Protein AF-A0A6N3R185-F1 (afdb_monomer)

Solvent-accessible surface area (backbone atoms only — not comparable to full-atom values): 15217 Å² total; per-residue (Å²): 120,72,70,62,55,53,52,51,52,52,51,49,52,50,52,48,51,52,50,52,53,50,50,51,51,52,54,50,54,50,51,50,51,52,52,50,50,52,52,51,53,51,48,52,52,51,52,55,53,51,53,50,52,53,51,52,53,52,49,52,52,51,52,52,52,52,52,50,53,52,52,51,50,54,49,53,52,52,52,52,53,49,52,50,52,54,48,52,52,51,50,56,55,54,52,51,59,62,42,49,60,56,48,32,60,71,64,33,70,69,45,44,47,55,53,34,53,76,71,69,54,56,76,72,80,80,38,52,67,42,92,50,57,76,58,77,66,85,77,46,40,86,51,79,36,22,91,78,42,76,64,90,79,54,83,89,58,48,46,75,33,90,44,56,65,54,45,50,61,47,60,37,58,48,67,65,42,76,39,43,37,34,39,54,67,45,53,78,43,74,94,32,70,39,36,34,42,38,37,34,38,66,75,64,95,54,87,88,60,83,60,38,57,77,45,38,32,43,36,40,37,43,28,77,89,67,55,30,34,36,34,36,40,36,43,71,97,59,73,43,70,75,55,80,42,74,68,71,76,46,74,64,59,52,51,50,52,53,51,56,52,60,59,70,69,70,82,75,79,135

pLDDT: mean 88.34, std 11.69, range [37.41, 98.25]

Secondary structure (DSSP, 8-state):
-HHHHHHHHHHHHHHHHHHHHHHHHHHHHHHHHHHHHHHHHHHHHHHHHHHHHHHHHHHHHHHHHHHHHHHHHHHHHHHHHHHHHHHHHHHHHHHHHHHHHHHHHHT-HHHHHHHHHHTT--GGGG-PBPSSTT---TTPBPPTTGGG---PPPGGG-EE-SSHHHHHHHHHHPPSEEEEEE--TTTSSTTS--EEEEEEEE----TT---GGG--EEEEEEETTS-EEEEEEE-SSS-EE---EESS--HHHHHHHHHHHHHHT-----

Foldseek 3Di:
DVVVVVVVVVVVVVVVVVVVVVVVVVVVVVVVVVVVVVVVVVVVVVVVVVVVVVVVVVVVVVVVVVVVVVVVVVVVVVVVVVVVVVVVVCCVVPVVVVVVVVCLVVVDDVSVVVVCVVVVHDLQVPAAAAPDLPRPDPRHDYDAFHPAHHDDDDPVQEAEDAACVRVLVCQLQDDFTKGFYFYDACGNAHNDGQGAIKGKDFPDPDPPDPGSNQTKIWIWGQHPVGWIWIWIFDNPPHTDIPHIDTDPQDPVNVVCVVVVVVVVPPPDDD

Sequence (270 aa):
MQAQQSAGAAAGNAQQTAQDVAAAATARDDAQRFAENARQDATVTAEDRKATAEDVTSTGANAAAAGQSAQDAAGYARAAEQAKNDIDAALTGTLKMANHLSEIAAAGEKAQQKSRDNLGLKSAATMEAQSDIYDRTKGRLAIPGAFGFGCAFLPEDVIRFDTKSDFLAWVRNALPGEYSVAGPYDIIIPDTRFEGVLSIRWTDARPETTEPRYRAKSLTFYGINGPIYHTRYCYWPISRLTGWVKINITTEDIIYRIVASSVRNRWGRP

Structure (mmCIF, N/CA/C/O backbone):
data_AF-A0A6N3R185-F1
#
_entry.id   AF-A0A6N3R185-F1
#
loop_
_atom_site.group_PDB
_atom_site.id
_atom_site.type_symbol
_atom_site.label_atom_id
_atom_site.label_alt_id
_atom_site.label_comp_id
_atom_site.label_asym_id
_atom_site.label_entity_id
_atom_site.label_seq_id
_atom_site.pdbx_PDB_ins_code
_atom_site.Cartn_x
_atom_site.Cartn_y
_atom_site.Cartn_z
_atom_site.occupancy
_atom_site.B_iso_or_equiv
_atom_site.auth_seq_id
_atom_site.auth_comp_id
_atom_site.auth_asym_id
_atom_site.auth_atom_id
_atom_site.pdbx_PDB_model_num
ATOM 1 N N . MET A 1 1 ? -109.857 -22.605 118.561 1.00 55.00 1 MET A N 1
ATOM 2 C CA . MET A 1 1 ? -108.682 -21.740 118.300 1.00 55.00 1 MET A CA 1
ATOM 3 C C . MET A 1 1 ? -107.406 -22.505 117.915 1.00 55.00 1 MET A C 1
ATOM 5 O O . MET A 1 1 ? -106.658 -21.975 117.112 1.00 55.00 1 MET A O 1
ATOM 9 N N . GLN A 1 2 ? -107.161 -23.743 118.375 1.00 57.31 2 GLN A N 1
ATOM 10 C CA . GLN A 1 2 ? -105.916 -24.491 118.075 1.00 57.31 2 GLN A CA 1
ATOM 11 C C . GLN A 1 2 ? -105.803 -25.046 116.630 1.00 57.31 2 GLN A C 1
ATOM 13 O O . GLN A 1 2 ? -104.732 -24.994 116.034 1.00 57.31 2 GLN A O 1
ATOM 18 N N . ALA A 1 3 ? -106.904 -25.505 116.016 1.00 56.47 3 ALA A N 1
ATOM 19 C CA . ALA A 1 3 ? -106.894 -26.037 114.640 1.00 56.47 3 ALA A CA 1
ATOM 20 C C . ALA A 1 3 ? -106.676 -24.959 113.552 1.00 56.47 3 ALA A C 1
ATOM 22 O O . ALA A 1 3 ? -106.111 -25.236 112.498 1.00 56.47 3 ALA A O 1
ATOM 23 N N . GLN A 1 4 ? -107.076 -23.712 113.824 1.00 58.00 4 GLN A N 1
ATOM 24 C CA . GLN A 1 4 ? -106.960 -22.581 112.892 1.00 58.00 4 GLN A CA 1
ATOM 25 C C . GLN A 1 4 ? -105.514 -22.063 112.777 1.00 58.00 4 GLN A C 1
ATOM 27 O O . GLN A 1 4 ? -105.084 -21.686 111.691 1.00 58.00 4 GLN A O 1
ATOM 32 N N . GLN A 1 5 ? -104.737 -22.111 113.870 1.00 61.03 5 GLN A N 1
ATOM 33 C CA . GLN A 1 5 ? -103.303 -21.781 113.864 1.00 61.03 5 GLN A CA 1
ATOM 34 C C . GLN A 1 5 ? -102.462 -22.842 113.134 1.00 61.03 5 GLN A C 1
ATOM 36 O O . GLN A 1 5 ? -101.544 -22.492 112.398 1.00 61.03 5 GLN A O 1
ATOM 41 N N . SER A 1 6 ? -102.796 -24.130 113.283 1.00 66.88 6 SER A N 1
ATOM 42 C CA . SER A 1 6 ? -102.084 -25.226 112.607 1.00 66.88 6 SER A CA 1
ATOM 43 C C . SER A 1 6 ? -102.325 -25.237 111.087 1.00 66.88 6 SER A C 1
ATOM 45 O O . SER A 1 6 ? -101.382 -25.419 110.319 1.00 66.88 6 SER A O 1
ATOM 47 N N . ALA A 1 7 ? -103.549 -24.933 110.639 1.00 67.25 7 ALA A N 1
ATOM 48 C CA . ALA A 1 7 ? -103.867 -24.773 109.217 1.00 67.25 7 ALA A CA 1
ATOM 49 C C . ALA A 1 7 ? -103.169 -23.553 108.578 1.00 67.25 7 ALA A C 1
ATOM 51 O O . ALA A 1 7 ? -102.696 -23.644 107.447 1.00 67.25 7 ALA A O 1
ATOM 52 N N . GLY A 1 8 ? -103.045 -22.436 109.310 1.00 69.50 8 GLY A N 1
ATOM 53 C CA . GLY A 1 8 ? -102.293 -21.257 108.860 1.00 69.50 8 GLY A CA 1
ATOM 54 C C . GLY A 1 8 ? -100.788 -21.517 108.709 1.00 69.50 8 GLY A C 1
ATOM 55 O O . GLY A 1 8 ? -100.189 -21.091 107.725 1.00 69.50 8 GLY A O 1
ATOM 56 N N . ALA A 1 9 ? -100.187 -22.281 109.630 1.00 71.75 9 ALA A N 1
ATOM 57 C CA . ALA A 1 9 ? -98.783 -22.691 109.540 1.00 71.75 9 ALA A CA 1
ATOM 58 C C . ALA A 1 9 ? -98.524 -23.674 108.380 1.00 71.75 9 ALA A C 1
ATOM 60 O O . ALA A 1 9 ? -97.523 -23.550 107.677 1.00 71.75 9 ALA A O 1
ATOM 61 N N . ALA A 1 10 ? -99.443 -24.615 108.132 1.00 76.88 10 ALA A N 1
ATOM 62 C CA . ALA A 1 10 ? -99.353 -25.545 107.005 1.00 76.88 10 ALA A CA 1
ATOM 63 C C . ALA A 1 10 ? -99.499 -24.837 105.645 1.00 76.88 10 ALA A C 1
ATOM 65 O O . ALA A 1 10 ? -98.741 -25.130 104.722 1.00 76.88 10 ALA A O 1
ATOM 66 N N . ALA A 1 11 ? -100.419 -23.871 105.530 1.00 76.88 11 ALA A N 1
ATOM 67 C CA . ALA A 1 11 ? -100.571 -23.050 104.328 1.00 76.88 11 ALA A CA 1
ATOM 68 C C . ALA A 1 11 ? -99.335 -22.165 104.071 1.00 76.88 11 ALA A C 1
ATOM 70 O O . ALA A 1 11 ? -98.879 -22.078 102.933 1.00 76.88 11 ALA A O 1
ATOM 71 N N . GLY A 1 12 ? -98.745 -21.580 105.123 1.00 81.19 12 GLY A N 1
ATOM 72 C CA . GLY A 1 12 ? -97.494 -20.816 105.031 1.00 81.19 12 GLY A CA 1
ATOM 73 C C . GLY A 1 12 ? -96.303 -21.662 104.567 1.00 81.19 12 GLY A C 1
ATOM 74 O O . GLY A 1 12 ? -95.593 -21.263 103.647 1.00 81.19 12 GLY A O 1
ATOM 75 N N . ASN A 1 13 ? -96.129 -22.869 105.121 1.00 82.62 13 ASN A N 1
ATOM 76 C CA . ASN A 1 13 ? -95.087 -23.806 104.680 1.00 82.62 13 ASN A CA 1
ATOM 77 C C . ASN A 1 13 ? -95.292 -24.283 103.235 1.00 82.62 13 ASN A C 1
ATOM 79 O O . ASN A 1 13 ? -94.321 -24.426 102.493 1.00 82.62 13 ASN A O 1
ATOM 83 N N . ALA A 1 14 ? -96.538 -24.521 102.817 1.00 82.38 14 ALA A N 1
ATOM 84 C CA . ALA A 1 14 ? -96.848 -24.895 101.439 1.00 82.38 14 ALA A CA 1
ATOM 85 C C . ALA A 1 14 ? -96.551 -23.748 100.457 1.00 82.38 14 ALA A C 1
ATOM 87 O O . ALA A 1 14 ? -96.000 -23.988 99.384 1.00 82.38 14 ALA A O 1
ATOM 88 N N . GLN A 1 15 ? -96.853 -22.502 100.835 1.00 85.25 15 GLN A N 1
ATOM 89 C CA . GLN A 1 15 ? -96.547 -21.318 100.032 1.00 85.25 15 GLN A CA 1
ATOM 90 C C . GLN A 1 15 ? -95.036 -21.058 99.939 1.00 85.25 15 GLN A C 1
ATOM 92 O O . GLN A 1 15 ? -94.548 -20.771 98.849 1.00 85.25 15 GLN A O 1
ATOM 97 N N . GLN A 1 16 ? -94.290 -21.235 101.035 1.00 87.81 16 GLN A N 1
ATOM 98 C CA . GLN A 1 16 ? -92.825 -21.165 101.025 1.00 87.81 16 GLN A CA 1
ATOM 99 C C . GLN A 1 16 ? -92.217 -22.272 100.155 1.00 87.81 16 GLN A C 1
ATOM 101 O O . GLN A 1 16 ? -91.380 -21.996 99.309 1.00 87.81 16 GLN A O 1
ATOM 106 N N . THR A 1 17 ? -92.706 -23.510 100.276 1.00 87.12 17 THR A N 1
ATOM 107 C CA . THR A 1 17 ? -92.241 -24.634 99.445 1.00 87.12 17 THR A CA 1
ATOM 108 C C . THR A 1 17 ? -92.506 -24.373 97.960 1.00 87.12 17 THR A C 1
ATOM 110 O O . THR A 1 17 ? -91.656 -24.651 97.119 1.00 87.12 17 THR A O 1
ATOM 113 N N . ALA A 1 18 ? -93.667 -23.807 97.614 1.00 86.31 18 ALA A N 1
ATOM 114 C CA . ALA A 1 18 ? -93.972 -23.414 96.240 1.00 86.31 18 ALA A CA 1
ATOM 115 C C . ALA A 1 18 ? -93.033 -22.302 95.731 1.00 86.31 18 ALA A C 1
ATOM 117 O O . ALA A 1 18 ? -92.617 -22.346 94.573 1.00 86.31 18 ALA A O 1
ATOM 118 N N . GLN A 1 19 ? -92.664 -21.340 96.586 1.00 89.19 19 GLN A N 1
ATOM 119 C CA . GLN A 1 19 ? -91.665 -20.312 96.269 1.00 89.19 19 GLN A CA 1
ATOM 120 C C . GLN A 1 19 ? -90.266 -20.909 96.082 1.00 89.19 19 GLN A C 1
ATOM 122 O O . GLN A 1 19 ? -89.597 -20.568 95.112 1.00 89.19 19 GLN A O 1
ATOM 127 N N . ASP A 1 20 ? -89.848 -21.831 96.948 1.00 90.25 20 ASP A N 1
ATOM 128 C CA . ASP A 1 20 ? -88.542 -22.490 96.872 1.00 90.25 20 ASP A CA 1
ATOM 129 C C . ASP A 1 20 ? -88.433 -23.367 95.615 1.00 90.25 20 ASP A C 1
ATOM 131 O O . ASP A 1 20 ? -87.411 -23.350 94.932 1.00 90.25 20 ASP A O 1
ATOM 135 N N . VAL A 1 21 ? -89.501 -24.089 95.253 1.00 91.00 21 VAL A N 1
ATOM 136 C CA . VAL A 1 21 ? -89.572 -24.865 94.002 1.00 91.00 21 VAL A CA 1
ATOM 137 C C . VAL A 1 21 ? -89.513 -23.947 92.781 1.00 91.00 21 VAL A C 1
ATOM 139 O O . VAL A 1 21 ? -88.804 -24.261 91.825 1.00 91.00 21 VAL A O 1
ATOM 142 N N . ALA A 1 22 ? -90.207 -22.805 92.805 1.00 92.25 22 ALA A N 1
ATOM 143 C CA . ALA A 1 22 ? -90.125 -21.816 91.731 1.00 92.25 22 ALA A CA 1
ATOM 144 C C . ALA A 1 22 ? -88.715 -21.209 91.625 1.00 92.25 22 ALA A C 1
ATOM 146 O O . ALA A 1 22 ? -88.178 -21.098 90.527 1.00 92.25 22 ALA A O 1
ATOM 147 N N . ALA A 1 23 ? -88.081 -20.884 92.754 1.00 92.62 23 ALA A N 1
ATOM 148 C CA . ALA A 1 23 ? -86.706 -20.394 92.793 1.00 92.62 23 ALA A CA 1
ATOM 149 C C . ALA A 1 23 ? -85.709 -21.446 92.279 1.00 92.62 23 ALA A C 1
ATOM 151 O O . ALA A 1 23 ? -84.811 -21.113 91.509 1.00 92.62 23 ALA A O 1
ATOM 152 N N . ALA A 1 24 ? -85.891 -22.719 92.642 1.00 91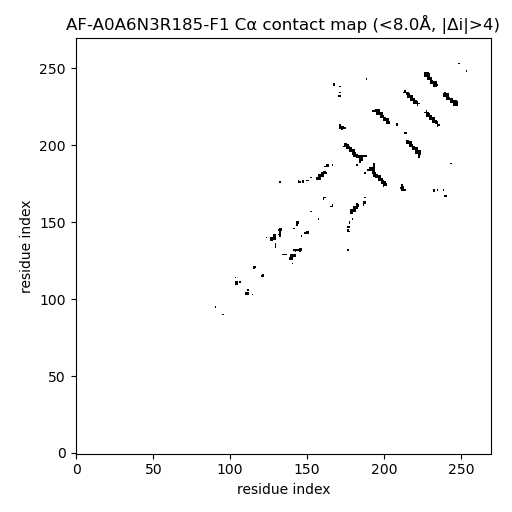.88 24 ALA A N 1
ATOM 153 C CA . ALA A 1 24 ? -85.074 -23.826 92.153 1.00 91.88 24 ALA A CA 1
ATOM 154 C C . ALA A 1 24 ? -85.257 -24.069 90.645 1.00 91.88 24 ALA A C 1
ATOM 156 O O . ALA A 1 24 ? -84.282 -24.361 89.953 1.00 91.88 24 ALA A O 1
ATOM 157 N N . ALA A 1 25 ? -86.480 -23.921 90.122 1.00 92.56 25 ALA A N 1
ATOM 158 C CA . ALA A 1 25 ? -86.746 -23.991 88.687 1.00 92.56 25 ALA A CA 1
ATOM 159 C C . ALA A 1 25 ? -86.040 -22.852 87.934 1.00 92.56 25 ALA A C 1
ATOM 161 O O . ALA A 1 25 ? -85.301 -23.128 86.992 1.00 92.56 25 ALA A O 1
ATOM 162 N N . THR A 1 26 ? -86.167 -21.607 88.408 1.00 94.62 26 THR A N 1
ATOM 163 C CA . THR A 1 26 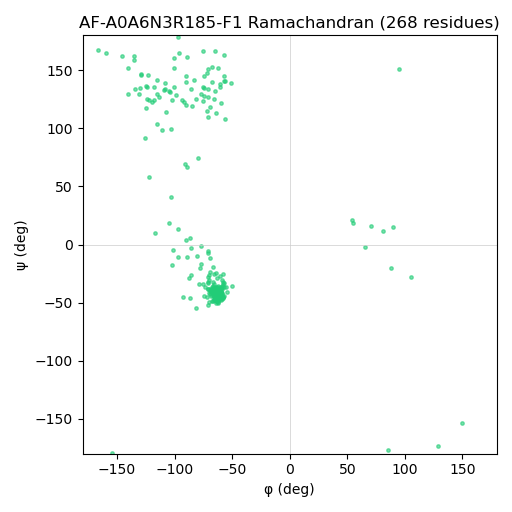? -85.453 -20.446 87.845 1.00 94.62 26 THR A CA 1
ATOM 164 C C . THR A 1 26 ? -83.939 -20.649 87.876 1.00 94.62 26 THR A C 1
ATOM 166 O O . THR A 1 26 ? -83.274 -20.466 86.863 1.00 94.62 26 THR A O 1
ATOM 169 N N . ALA A 1 27 ? -83.387 -21.107 89.003 1.00 93.81 27 ALA A N 1
ATOM 170 C CA . ALA A 1 27 ? -81.956 -21.371 89.128 1.00 93.81 27 ALA A CA 1
ATOM 171 C C . ALA A 1 27 ? -81.472 -22.466 88.163 1.00 93.81 27 ALA A C 1
ATOM 173 O O . ALA A 1 27 ? -80.362 -22.384 87.639 1.00 93.81 27 ALA A O 1
ATOM 174 N N . ARG A 1 28 ? -82.295 -23.492 87.909 1.00 94.75 28 ARG A N 1
ATOM 175 C CA . ARG A 1 28 ? -81.984 -24.541 86.931 1.00 94.75 28 ARG A CA 1
ATOM 176 C C . ARG A 1 28 ? -81.992 -23.994 85.506 1.00 94.75 28 ARG A C 1
ATOM 178 O O . ARG A 1 28 ? -81.085 -24.316 84.742 1.00 94.75 28 ARG A O 1
ATOM 185 N N . ASP A 1 29 ? -82.986 -23.185 85.161 1.00 95.94 29 ASP A N 1
ATOM 186 C CA . ASP A 1 29 ? -83.103 -22.590 83.831 1.00 95.94 29 ASP A CA 1
ATOM 187 C C . ASP A 1 29 ? -81.948 -21.602 83.573 1.00 95.94 29 ASP A C 1
ATOM 189 O O . ASP A 1 29 ? -81.329 -21.637 82.507 1.00 95.94 29 ASP A O 1
ATOM 193 N N . ASP A 1 30 ? -81.562 -20.810 84.579 1.00 95.94 30 ASP A N 1
ATOM 194 C CA . ASP A 1 30 ? -80.374 -19.952 84.535 1.00 95.94 30 ASP A CA 1
ATOM 195 C C . ASP A 1 30 ? -79.085 -20.770 84.393 1.00 95.94 30 ASP A C 1
ATOM 197 O O . ASP A 1 30 ? -78.241 -20.456 83.554 1.00 95.94 30 ASP A O 1
ATOM 201 N N . ALA A 1 31 ? -78.933 -21.859 85.155 1.00 94.81 31 ALA A N 1
ATOM 202 C CA . ALA A 1 31 ? -77.778 -22.748 85.037 1.00 94.81 31 ALA A CA 1
ATOM 203 C C . ALA A 1 31 ? -77.681 -23.373 83.637 1.00 94.81 31 ALA A C 1
ATOM 205 O O . ALA A 1 31 ? -76.589 -23.469 83.075 1.00 94.81 31 ALA A O 1
ATOM 206 N N . GLN A 1 32 ? -78.815 -23.762 83.050 1.00 95.88 32 GLN A N 1
ATOM 207 C CA . GLN A 1 32 ? -78.868 -24.291 81.693 1.00 95.88 32 GLN A CA 1
ATOM 208 C C . GLN A 1 32 ? -78.497 -23.217 80.664 1.00 95.88 32 GLN A C 1
ATOM 210 O O . GLN A 1 32 ? -77.703 -23.490 79.765 1.00 95.88 32 GLN A O 1
ATOM 215 N N . ARG A 1 33 ? -78.982 -21.982 80.834 1.00 96.50 33 ARG A N 1
ATOM 216 C CA . ARG A 1 33 ? -78.602 -20.839 79.995 1.00 96.50 33 ARG A CA 1
ATOM 217 C C . ARG A 1 33 ? -77.109 -20.519 80.097 1.00 96.50 33 ARG A C 1
ATOM 219 O O . ARG A 1 33 ? -76.470 -20.295 79.074 1.00 96.50 33 ARG A O 1
ATOM 226 N N . PHE A 1 34 ? -76.531 -20.526 81.299 1.00 96.81 34 PHE A N 1
ATOM 227 C CA . PHE A 1 34 ? -75.093 -20.314 81.485 1.00 96.81 34 PHE A CA 1
ATOM 228 C C . PHE A 1 34 ? -74.258 -21.438 80.872 1.00 96.81 34 PHE A C 1
ATOM 230 O O . PHE A 1 34 ? -73.231 -21.157 80.259 1.00 96.81 34 PHE A O 1
ATOM 237 N N . ALA A 1 35 ? -74.699 -22.693 80.989 1.00 96.31 35 ALA A N 1
ATOM 238 C CA . ALA A 1 35 ? -74.034 -23.820 80.344 1.00 96.31 35 ALA A CA 1
ATOM 239 C C . ALA A 1 35 ? -74.079 -23.709 78.812 1.00 96.31 35 ALA A C 1
ATOM 241 O O . ALA A 1 35 ? -73.080 -23.995 78.153 1.00 96.31 35 ALA A O 1
ATOM 242 N N . GLU A 1 36 ? -75.206 -23.269 78.248 1.00 96.56 36 GLU A N 1
ATOM 243 C CA . GLU A 1 36 ? -75.352 -23.046 76.808 1.00 96.56 36 GLU A CA 1
ATOM 244 C C . GLU A 1 36 ? -74.436 -21.910 76.326 1.00 96.56 36 GLU A C 1
ATOM 246 O O . GLU A 1 36 ? -73.663 -22.105 75.389 1.00 96.56 36 GLU A O 1
ATOM 251 N N . ASN A 1 37 ? -74.424 -20.772 77.031 1.00 96.62 37 ASN A N 1
ATOM 252 C CA . ASN A 1 37 ? -73.514 -19.659 76.743 1.00 96.62 37 ASN A CA 1
ATOM 253 C C . ASN A 1 37 ? -72.045 -20.104 76.812 1.00 96.62 37 ASN A C 1
ATOM 255 O O . ASN A 1 37 ? -71.274 -19.824 75.901 1.00 96.62 37 ASN A O 1
ATOM 259 N N . ALA A 1 38 ? -71.665 -20.867 77.842 1.00 96.62 38 ALA A N 1
ATOM 260 C CA . ALA A 1 38 ? -70.304 -21.374 77.987 1.00 96.62 38 ALA A CA 1
ATOM 261 C C . ALA A 1 38 ? -69.902 -22.324 76.843 1.00 96.62 38 ALA A C 1
ATOM 263 O O . ALA A 1 38 ? -68.752 -22.302 76.402 1.00 96.62 38 ALA A O 1
ATOM 264 N N . ARG A 1 39 ? -70.829 -23.151 76.330 1.00 96.44 39 ARG A N 1
ATOM 265 C CA . ARG A 1 39 ? -70.580 -23.983 75.137 1.00 96.44 39 ARG A CA 1
ATOM 266 C C . ARG A 1 39 ? -70.407 -23.136 73.882 1.00 96.44 39 ARG A C 1
ATOM 268 O O . ARG A 1 39 ? -69.546 -23.450 73.059 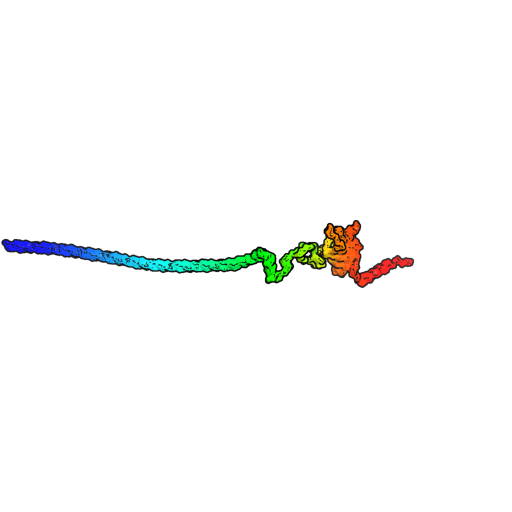1.00 96.44 39 ARG A O 1
ATOM 275 N N . GLN A 1 40 ? -71.212 -22.088 73.731 1.00 96.94 40 GLN A N 1
ATOM 276 C CA . GLN A 1 40 ? -71.127 -21.186 72.588 1.00 96.94 40 GLN A CA 1
ATOM 277 C C . GLN A 1 40 ? -69.798 -20.417 72.598 1.00 96.94 40 GLN A C 1
ATOM 279 O O . GLN A 1 40 ? -69.079 -20.451 71.602 1.00 96.94 40 GLN A O 1
ATOM 284 N N . ASP A 1 41 ? -69.406 -19.853 73.742 1.00 97.00 41 ASP A N 1
ATOM 285 C CA . ASP A 1 41 ? -68.117 -19.174 73.928 1.00 97.00 41 ASP A CA 1
ATOM 286 C C . ASP A 1 41 ? -66.931 -20.116 73.676 1.00 97.00 41 ASP A C 1
ATOM 288 O O . ASP A 1 41 ? -65.949 -19.741 73.029 1.00 97.00 41 ASP A O 1
ATOM 292 N N . ALA A 1 42 ? -67.020 -21.368 74.141 1.00 96.56 42 ALA A N 1
ATOM 293 C CA . ALA A 1 42 ? -66.001 -22.382 73.880 1.00 96.56 42 ALA A CA 1
ATOM 294 C C . ALA A 1 42 ? -65.890 -22.724 72.385 1.00 96.56 42 ALA A C 1
ATOM 296 O O . ALA A 1 42 ? -64.782 -22.940 71.891 1.00 96.56 42 ALA A O 1
ATOM 297 N N . THR A 1 43 ? -67.017 -22.748 71.667 1.00 97.31 43 THR A N 1
ATOM 298 C CA . THR A 1 43 ? -67.053 -22.995 70.217 1.00 97.31 43 THR A CA 1
ATOM 299 C C . THR A 1 43 ? -66.405 -21.839 69.458 1.00 97.31 43 THR A C 1
ATOM 301 O O . THR A 1 43 ? -65.489 -22.080 68.676 1.00 97.31 43 THR A O 1
ATOM 304 N N . VAL A 1 44 ? -66.783 -20.592 69.765 1.00 97.44 44 VAL A N 1
ATOM 305 C CA . VAL A 1 44 ? -66.173 -19.385 69.173 1.00 97.44 44 VAL A CA 1
ATOM 306 C C . VAL A 1 44 ? -64.667 -19.345 69.449 1.00 97.44 44 VAL A C 1
ATOM 308 O O . VAL A 1 44 ? -63.869 -19.170 68.535 1.00 97.44 44 VAL A O 1
ATOM 311 N N . THR A 1 45 ? -64.251 -19.628 70.688 1.00 97.44 45 THR A N 1
ATOM 312 C CA . THR A 1 45 ? -62.825 -19.678 71.059 1.00 97.44 45 THR A CA 1
ATOM 313 C C . THR A 1 45 ? -62.057 -20.747 70.272 1.00 97.44 45 THR A C 1
ATOM 315 O O . THR A 1 45 ? -60.881 -20.564 69.947 1.00 97.44 45 THR A O 1
ATOM 318 N N . ALA A 1 46 ? -62.680 -21.895 69.991 1.00 96.19 46 ALA A N 1
ATOM 319 C CA . ALA A 1 46 ? -62.058 -22.951 69.199 1.00 96.19 46 ALA A CA 1
ATOM 320 C C . ALA A 1 46 ? -61.898 -22.539 67.725 1.00 96.19 46 ALA A C 1
ATOM 322 O O . ALA A 1 46 ? -60.846 -22.805 67.139 1.00 96.19 46 ALA A O 1
ATOM 323 N N . GLU A 1 47 ? -62.895 -21.862 67.150 1.00 96.81 47 GLU A N 1
ATOM 324 C CA . GLU A 1 47 ? -62.831 -21.313 65.791 1.00 96.81 47 GLU A CA 1
ATOM 325 C C . GLU A 1 47 ? -61.762 -20.215 65.670 1.00 96.81 47 GLU A C 1
ATOM 327 O O . GLU A 1 47 ? -60.914 -20.296 64.779 1.00 96.81 47 GLU A O 1
ATOM 332 N N . ASP A 1 48 ? -61.699 -19.275 66.618 1.00 97.75 48 ASP A N 1
ATOM 333 C CA . ASP A 1 48 ? -60.677 -18.216 66.657 1.00 97.75 48 ASP A CA 1
ATOM 334 C C . ASP A 1 48 ? -59.255 -18.786 66.750 1.00 97.75 48 ASP A C 1
ATOM 336 O O . ASP A 1 48 ? -58.330 -18.327 66.072 1.00 97.75 48 ASP A O 1
ATOM 340 N N . ARG A 1 49 ? -59.055 -19.831 67.566 1.00 97.25 49 ARG A N 1
ATOM 341 C CA . ARG A 1 49 ? -57.759 -20.525 67.655 1.00 97.25 49 ARG A CA 1
ATOM 342 C C . ARG A 1 49 ? -57.384 -21.215 66.351 1.00 97.25 49 ARG A C 1
ATOM 344 O O . ARG A 1 49 ? -56.204 -21.227 66.003 1.00 97.25 49 ARG A O 1
ATOM 351 N N . LYS A 1 50 ? -58.358 -21.785 65.638 1.00 97.31 50 LYS A N 1
ATOM 352 C CA . LYS A 1 50 ? -58.121 -22.397 64.328 1.00 97.31 50 LYS A CA 1
ATOM 353 C C . LYS A 1 50 ? -57.702 -21.337 63.305 1.00 97.31 50 LYS A C 1
ATOM 355 O O . LYS A 1 50 ? -56.673 -21.520 62.662 1.00 97.31 50 LYS A O 1
ATOM 360 N N . ALA A 1 51 ? -58.423 -20.218 63.232 1.00 97.06 51 ALA A N 1
ATOM 361 C CA . ALA A 1 51 ? -58.073 -19.095 62.361 1.00 97.06 51 ALA A CA 1
ATOM 362 C C . ALA A 1 51 ? -56.677 -18.536 62.689 1.00 97.06 51 ALA A C 1
ATOM 364 O O . ALA A 1 51 ? -55.853 -18.340 61.801 1.00 97.06 51 ALA A O 1
ATOM 365 N N . THR A 1 52 ? -56.355 -18.394 63.980 1.00 97.44 52 THR A N 1
ATOM 366 C CA . THR A 1 52 ? -55.024 -17.958 64.436 1.00 97.44 52 THR A CA 1
ATOM 367 C C . THR A 1 52 ? -53.919 -18.918 63.975 1.00 97.44 52 THR A C 1
ATOM 369 O O . THR A 1 52 ? -52.847 -18.480 63.561 1.00 97.44 52 THR A O 1
ATOM 372 N N . ALA A 1 53 ? -54.152 -20.233 64.021 1.00 96.12 53 ALA A N 1
ATOM 373 C CA . ALA A 1 53 ? -53.175 -21.221 63.562 1.00 96.12 53 ALA A CA 1
ATOM 374 C C . ALA A 1 53 ? -52.952 -21.169 62.036 1.00 96.12 53 ALA A C 1
ATOM 376 O O . ALA A 1 53 ? -51.818 -21.327 61.568 1.00 96.12 53 ALA A O 1
ATOM 377 N N . GLU A 1 54 ? -54.009 -20.917 61.261 1.00 97.00 54 GLU A N 1
ATOM 378 C CA . GLU A 1 54 ? -53.941 -20.726 59.805 1.00 97.00 54 GLU A CA 1
ATOM 379 C C . GLU A 1 54 ? -53.172 -19.440 59.439 1.00 97.00 54 GLU A C 1
ATOM 381 O O . GLU A 1 54 ? -52.297 -19.470 58.565 1.00 97.00 54 GLU A O 1
ATOM 386 N N . ASP A 1 55 ? -53.395 -18.346 60.173 1.00 97.56 55 ASP A N 1
ATOM 387 C CA . ASP A 1 55 ? -52.667 -17.077 60.025 1.00 97.56 55 ASP A CA 1
ATOM 388 C C . ASP A 1 55 ? -51.176 -17.215 60.349 1.00 97.56 55 ASP A C 1
ATOM 390 O O . ASP A 1 55 ? -50.321 -16.721 59.606 1.00 97.56 55 ASP A O 1
ATOM 394 N N . VAL A 1 56 ? -50.833 -17.929 61.427 1.00 97.62 56 VAL A N 1
ATOM 395 C CA . VAL A 1 56 ? -49.435 -18.214 61.790 1.00 97.62 56 VAL A CA 1
ATOM 396 C C . VAL A 1 56 ? -48.751 -19.039 60.700 1.00 97.62 56 VAL A C 1
ATOM 398 O O . VAL A 1 56 ? -47.617 -18.740 60.321 1.00 97.62 56 VAL A O 1
ATOM 401 N N . THR A 1 57 ? -49.445 -20.038 60.149 1.00 97.06 57 THR A N 1
ATOM 402 C CA . THR A 1 57 ? -48.921 -20.870 59.054 1.00 97.06 57 THR A CA 1
ATOM 403 C C . THR A 1 57 ? -48.658 -20.032 57.801 1.00 97.06 57 THR A C 1
ATOM 405 O O . THR A 1 57 ? -47.570 -20.099 57.223 1.00 97.06 57 THR A O 1
ATOM 408 N N . SER A 1 58 ? -49.615 -19.183 57.421 1.00 97.12 58 SER A N 1
ATOM 409 C CA . SER A 1 58 ? -49.497 -18.279 56.270 1.00 97.12 58 SER A CA 1
ATOM 410 C C . SER A 1 58 ? -48.387 -17.244 56.466 1.00 97.12 58 SER A C 1
ATOM 412 O O . SER A 1 58 ? -47.602 -16.979 55.555 1.00 97.12 58 SER A O 1
ATOM 414 N N . THR A 1 59 ? -48.252 -16.709 57.681 1.00 97.31 59 THR A N 1
ATOM 415 C CA . THR A 1 59 ? -47.167 -15.790 58.051 1.00 97.31 59 THR A CA 1
ATOM 416 C C . THR A 1 59 ? -45.802 -16.468 57.938 1.00 97.31 59 THR A C 1
ATOM 418 O O . THR A 1 59 ? -44.867 -15.870 57.406 1.00 97.31 59 THR A O 1
ATOM 421 N N . GLY A 1 60 ? -45.687 -17.731 58.362 1.00 97.56 60 GLY A N 1
ATOM 422 C CA . GLY A 1 60 ? -44.470 -18.526 58.189 1.00 97.56 60 GLY A CA 1
ATOM 423 C C . GLY A 1 60 ? -44.090 -18.721 56.718 1.00 97.56 60 GLY A C 1
ATOM 424 O O . GLY A 1 60 ? -42.929 -18.530 56.351 1.00 97.56 60 GLY A O 1
ATOM 425 N N . ALA A 1 61 ? -45.066 -19.025 55.858 1.00 97.38 61 ALA A N 1
ATOM 426 C CA . ALA A 1 61 ? -44.851 -19.145 54.415 1.00 97.38 61 ALA A CA 1
ATOM 427 C C . ALA A 1 61 ? -44.414 -17.812 53.778 1.00 97.38 61 ALA A C 1
ATOM 429 O O . ALA A 1 61 ? -43.456 -17.778 53.004 1.00 97.38 61 ALA A O 1
ATOM 430 N N . ASN A 1 62 ? -45.055 -16.702 54.158 1.00 97.25 62 ASN A N 1
ATOM 431 C CA . ASN A 1 62 ? -44.693 -15.363 53.691 1.00 97.25 62 ASN A CA 1
ATOM 432 C C . ASN A 1 62 ? -43.275 -14.963 54.129 1.00 97.25 62 ASN A C 1
ATOM 434 O O . ASN A 1 62 ? -42.519 -14.407 53.333 1.00 97.25 62 ASN A O 1
ATOM 438 N N . ALA A 1 63 ? -42.882 -15.283 55.366 1.00 97.81 63 ALA A N 1
ATOM 439 C CA . ALA A 1 63 ? -41.531 -15.033 55.863 1.00 97.81 63 ALA A CA 1
ATOM 440 C C . ALA A 1 63 ? -40.475 -15.836 55.083 1.00 97.81 63 ALA A C 1
ATOM 442 O O . ALA A 1 63 ? -39.428 -15.293 54.726 1.00 97.81 63 ALA A O 1
ATOM 443 N N . ALA A 1 64 ? -40.763 -17.101 54.759 1.00 97.50 64 ALA A N 1
ATOM 444 C CA . ALA A 1 64 ? -39.887 -17.923 53.927 1.00 97.50 64 ALA A CA 1
ATOM 445 C C . ALA A 1 64 ? -39.751 -17.357 52.500 1.00 97.50 64 ALA A C 1
ATOM 447 O O . ALA A 1 64 ? -38.636 -17.234 51.991 1.00 97.50 64 ALA A O 1
ATOM 448 N N . ALA A 1 65 ? -40.860 -16.939 51.881 1.00 97.81 65 ALA A N 1
ATOM 449 C CA . ALA A 1 65 ? -40.858 -16.323 50.553 1.00 97.81 65 ALA A CA 1
ATOM 450 C C . ALA A 1 65 ? -40.083 -14.992 50.519 1.00 97.81 65 ALA A C 1
ATOM 452 O O . ALA A 1 65 ? -39.330 -14.729 49.577 1.00 97.81 65 ALA A O 1
ATOM 453 N N . ALA A 1 66 ? -40.213 -14.169 51.565 1.00 97.69 66 ALA A N 1
ATOM 454 C CA . ALA A 1 66 ? -39.431 -12.945 51.722 1.00 97.69 66 ALA A CA 1
ATOM 455 C C . ALA A 1 66 ? -37.930 -13.246 51.882 1.00 97.69 66 ALA A C 1
ATOM 457 O O . ALA A 1 66 ? -37.098 -12.573 51.273 1.00 97.69 66 ALA A O 1
ATOM 458 N N . GLY A 1 67 ? -37.586 -14.293 52.641 1.00 97.94 67 GLY A N 1
ATOM 459 C CA . GLY A 1 67 ? -36.213 -14.780 52.774 1.00 97.94 67 GLY A CA 1
ATOM 460 C C . GLY A 1 67 ? -35.608 -15.203 51.434 1.00 97.94 67 GLY A C 1
ATOM 461 O O . GLY A 1 67 ? -34.499 -14.779 51.109 1.00 97.94 67 GLY A O 1
ATOM 462 N N . GLN A 1 68 ? -36.353 -15.960 50.624 1.00 97.81 68 GLN A N 1
ATOM 463 C CA . GLN A 1 68 ? -35.912 -16.361 49.285 1.00 97.81 68 GLN A CA 1
ATOM 464 C C . GLN A 1 68 ? -35.736 -15.150 48.362 1.00 97.81 68 GLN A C 1
ATOM 466 O O . GLN A 1 68 ? -34.700 -15.002 47.721 1.00 97.81 68 GLN A O 1
ATOM 471 N N . SER A 1 69 ? -36.698 -14.225 48.365 1.00 97.75 69 SER A N 1
ATOM 472 C CA . SER A 1 69 ? -36.630 -13.005 47.550 1.00 97.75 69 SER A CA 1
ATOM 473 C C . SER A 1 69 ? -35.405 -12.150 47.898 1.00 97.75 69 SER A C 1
ATOM 475 O O . SER A 1 69 ? -34.759 -11.592 47.012 1.00 97.75 69 SER A O 1
ATOM 477 N N . ALA A 1 70 ? -35.044 -12.070 49.183 1.00 97.69 70 ALA A N 1
ATOM 478 C CA . ALA A 1 70 ? -33.840 -11.374 49.630 1.00 97.69 70 ALA A CA 1
ATOM 479 C C . ALA A 1 70 ? -32.550 -12.076 49.166 1.00 97.69 70 ALA A C 1
ATOM 481 O O . ALA A 1 70 ? -31.585 -11.407 48.790 1.00 97.69 70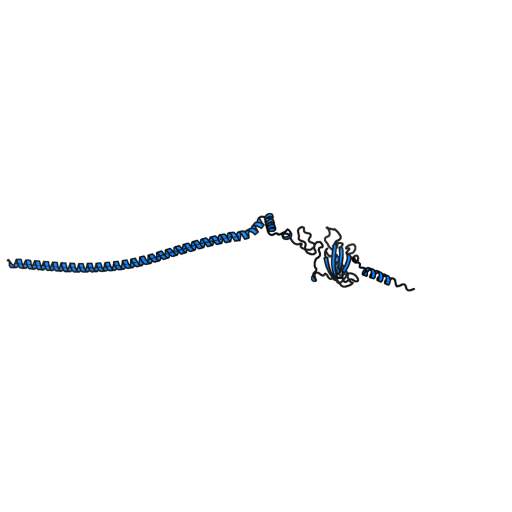 ALA A O 1
ATOM 482 N N . GLN A 1 71 ? -32.528 -13.413 49.163 1.00 97.81 71 GLN A N 1
ATOM 483 C CA . GLN A 1 71 ? -31.400 -14.191 48.644 1.00 97.81 71 GLN A CA 1
ATOM 484 C C . GLN A 1 71 ? -31.232 -14.006 47.134 1.00 97.81 71 GLN A C 1
ATOM 486 O O . GLN A 1 71 ? -30.115 -13.752 46.680 1.00 97.81 71 GLN A O 1
ATOM 491 N N . ASP A 1 72 ? -32.328 -14.052 46.377 1.00 97.94 72 ASP A N 1
ATOM 492 C CA . ASP A 1 72 ? -32.326 -13.841 44.929 1.00 97.94 72 ASP A CA 1
ATOM 493 C C . ASP A 1 72 ? -31.846 -12.423 44.592 1.00 97.94 72 ASP A C 1
ATOM 495 O O . ASP A 1 72 ? -30.951 -12.247 43.764 1.00 97.94 72 ASP A O 1
ATOM 499 N N . ALA A 1 73 ? -32.350 -11.406 45.303 1.00 97.94 73 ALA A N 1
ATOM 500 C CA . ALA A 1 73 ? -31.899 -10.021 45.165 1.00 97.94 73 ALA A CA 1
ATOM 501 C C . ALA A 1 73 ? -30.395 -9.868 45.450 1.00 97.94 73 ALA A C 1
ATOM 503 O O . ALA A 1 73 ? -29.684 -9.193 44.702 1.00 97.94 73 ALA A O 1
ATOM 504 N N . ALA A 1 74 ? -29.880 -10.538 46.486 1.00 97.94 74 ALA A N 1
ATOM 505 C CA . ALA A 1 74 ? -28.449 -10.560 46.772 1.00 97.94 74 ALA A CA 1
ATOM 506 C C . ALA A 1 74 ? -27.646 -11.306 45.688 1.00 97.94 74 ALA A C 1
ATOM 508 O O . ALA A 1 74 ? -26.493 -10.959 45.426 1.00 97.94 74 ALA A O 1
ATOM 509 N N . GLY A 1 75 ? -28.225 -12.327 45.053 1.00 98.25 75 GLY A N 1
ATOM 510 C CA . GLY A 1 75 ? -27.652 -13.009 43.892 1.00 98.25 75 GLY A CA 1
ATOM 511 C C . GLY A 1 75 ? -27.527 -12.077 42.687 1.00 98.25 75 GLY A C 1
ATOM 512 O O . GLY A 1 75 ? -26.436 -11.934 42.133 1.00 98.25 75 GLY A O 1
ATOM 513 N N . TYR A 1 76 ? -28.605 -11.372 42.339 1.00 97.88 76 TYR A N 1
ATOM 514 C CA . TYR A 1 76 ? -28.610 -10.397 41.245 1.00 97.88 76 TYR A CA 1
ATOM 515 C C . TYR A 1 76 ? -27.648 -9.232 41.489 1.00 97.88 76 TYR A C 1
ATOM 517 O O . TYR A 1 76 ? -26.949 -8.825 40.563 1.00 97.88 76 TYR A O 1
ATOM 525 N N . ALA A 1 77 ? -27.551 -8.731 42.724 1.00 98.06 77 ALA A N 1
ATOM 526 C CA . ALA A 1 77 ? -26.602 -7.675 43.073 1.00 98.06 77 ALA A CA 1
ATOM 527 C C . ALA A 1 77 ? -25.145 -8.111 42.837 1.00 98.06 77 ALA A C 1
ATOM 529 O O . ALA A 1 77 ? -24.381 -7.385 42.203 1.00 98.06 77 ALA A O 1
ATOM 530 N N . ARG A 1 78 ? -24.776 -9.328 43.265 1.00 98.00 78 ARG A N 1
ATOM 531 C CA . ARG A 1 78 ? -23.434 -9.883 43.013 1.00 98.00 78 ARG A CA 1
ATOM 532 C C . ARG A 1 78 ? -23.171 -10.103 41.525 1.00 98.00 78 ARG A C 1
ATOM 534 O O . ARG A 1 78 ? -22.082 -9.798 41.053 1.00 98.00 78 ARG A O 1
ATOM 541 N N . ALA A 1 79 ? -24.159 -10.607 40.785 1.00 97.94 79 ALA A N 1
ATOM 542 C CA . ALA A 1 79 ? -24.037 -10.800 39.342 1.00 97.94 79 ALA A CA 1
ATOM 543 C C . ALA A 1 79 ? -23.840 -9.466 38.602 1.00 97.94 79 ALA A C 1
ATOM 545 O O . ALA A 1 79 ? -23.006 -9.381 37.704 1.00 97.94 79 ALA A O 1
ATOM 546 N N . ALA A 1 80 ? -24.555 -8.413 39.009 1.00 97.56 80 ALA A N 1
ATOM 547 C CA . ALA A 1 80 ? -24.394 -7.073 38.452 1.00 97.56 80 ALA A CA 1
ATOM 548 C C . ALA A 1 80 ? -23.012 -6.476 38.767 1.00 97.56 80 ALA A C 1
ATOM 550 O O . ALA A 1 80 ? -22.391 -5.868 37.897 1.00 97.56 80 ALA A O 1
ATOM 551 N N . GLU A 1 81 ? -22.506 -6.675 39.986 1.00 97.81 81 GLU A N 1
ATOM 552 C CA . GLU A 1 81 ? -21.167 -6.224 40.371 1.00 97.81 81 GLU A CA 1
ATOM 553 C C . GLU A 1 81 ? -20.067 -6.962 39.597 1.00 97.81 81 GLU A C 1
ATOM 555 O O . GLU A 1 81 ? -19.135 -6.331 39.098 1.00 97.81 81 GLU A O 1
ATOM 560 N N . GLN A 1 82 ? -20.215 -8.274 39.396 1.00 97.56 82 GLN A N 1
ATOM 561 C CA . GLN A 1 82 ? -19.306 -9.042 38.548 1.00 97.56 82 GLN A CA 1
ATOM 562 C C . GLN A 1 82 ? -19.351 -8.565 37.092 1.00 97.56 82 GLN A C 1
ATOM 564 O O . GLN A 1 82 ? -18.303 -8.296 36.512 1.00 97.56 82 GLN A O 1
ATOM 569 N N . ALA A 1 83 ? -20.547 -8.389 36.521 1.00 97.50 83 ALA A N 1
ATOM 570 C CA . ALA A 1 83 ? -20.703 -7.899 35.154 1.00 97.50 83 ALA A CA 1
ATOM 571 C C . ALA A 1 83 ? -20.061 -6.516 34.967 1.00 97.50 83 ALA A C 1
ATOM 573 O O . ALA A 1 83 ? -19.422 -6.262 33.947 1.00 97.50 83 ALA A O 1
ATOM 574 N N . LYS A 1 84 ? -20.174 -5.630 35.964 1.00 97.19 84 LYS A N 1
ATOM 575 C CA . LYS A 1 84 ? -19.480 -4.339 35.964 1.00 97.19 84 LYS A CA 1
ATOM 576 C C . LYS A 1 84 ? -17.958 -4.518 35.940 1.00 97.19 84 LYS A C 1
ATOM 578 O O . LYS A 1 84 ? -17.299 -3.884 35.123 1.00 97.19 84 LYS A O 1
ATOM 583 N N . ASN A 1 85 ? -17.408 -5.385 36.790 1.00 96.19 85 ASN A N 1
ATOM 584 C CA . ASN A 1 85 ? -15.965 -5.645 36.830 1.00 96.19 85 ASN A CA 1
ATOM 585 C C . ASN A 1 85 ? -15.449 -6.236 35.506 1.00 96.19 85 ASN A C 1
ATOM 587 O O . ASN A 1 85 ? -14.386 -5.838 35.028 1.00 96.19 85 ASN A O 1
ATOM 591 N N . ASP A 1 86 ? -16.215 -7.139 34.890 1.00 94.56 86 ASP A N 1
ATOM 592 C CA . ASP A 1 86 ? -15.885 -7.728 33.589 1.00 94.56 86 ASP A CA 1
ATOM 593 C C . ASP A 1 86 ? -15.895 -6.666 32.476 1.00 94.56 86 ASP A C 1
ATOM 595 O O . ASP A 1 86 ? -14.985 -6.625 31.644 1.00 94.56 86 ASP A O 1
ATOM 599 N N . ILE A 1 87 ? -16.884 -5.761 32.488 1.00 93.56 87 ILE A N 1
ATOM 600 C CA . ILE A 1 87 ? -16.951 -4.616 31.568 1.00 93.56 87 ILE A CA 1
ATOM 601 C C . ILE A 1 87 ? -15.749 -3.689 31.772 1.00 93.56 87 ILE A C 1
ATOM 603 O O . ILE A 1 87 ? -15.103 -3.326 30.791 1.00 93.56 87 ILE A O 1
ATOM 607 N N . ASP A 1 88 ? -15.407 -3.338 33.012 1.00 92.31 88 ASP A N 1
ATOM 608 C CA . ASP A 1 88 ? -14.265 -2.466 33.315 1.00 92.31 88 ASP A CA 1
ATOM 609 C C . ASP A 1 88 ? -12.937 -3.088 32.853 1.00 92.31 88 ASP A C 1
ATOM 611 O O . ASP A 1 88 ? -12.077 -2.395 32.292 1.00 92.31 88 ASP A O 1
ATOM 615 N N . ALA A 1 89 ? -12.774 -4.404 33.020 1.00 90.00 89 ALA A N 1
ATOM 616 C CA . ALA A 1 89 ? -11.615 -5.140 32.524 1.00 90.00 89 ALA A CA 1
ATOM 617 C C . ALA A 1 89 ? -11.554 -5.138 30.986 1.00 90.00 89 ALA A C 1
ATOM 619 O O . ALA A 1 89 ? -10.505 -4.826 30.408 1.00 90.00 89 ALA A O 1
ATOM 620 N N . ALA A 1 90 ? -12.675 -5.423 30.316 1.00 87.19 90 ALA A N 1
ATOM 621 C CA . ALA A 1 90 ? -12.768 -5.425 28.857 1.00 87.19 90 ALA A CA 1
ATOM 622 C C . ALA A 1 90 ? -12.507 -4.032 28.260 1.00 87.19 90 ALA A C 1
ATOM 624 O O . ALA A 1 90 ? -11.766 -3.903 27.279 1.00 87.19 90 ALA A O 1
ATOM 625 N N . LEU A 1 91 ? -13.064 -2.990 28.882 1.00 86.56 91 LEU A N 1
ATOM 626 C CA . LEU A 1 91 ? -12.886 -1.592 28.503 1.00 86.56 91 LEU A CA 1
ATOM 627 C C . LEU A 1 91 ? -11.423 -1.169 28.664 1.00 86.56 91 LEU A C 1
ATOM 629 O O . LEU A 1 91 ? -10.827 -0.620 27.736 1.00 86.56 91 LEU A O 1
ATOM 633 N N . THR A 1 92 ? -10.819 -1.492 29.811 1.00 82.25 92 THR A N 1
ATOM 634 C CA . THR A 1 92 ? -9.419 -1.171 30.114 1.00 82.25 92 THR A CA 1
ATOM 635 C C . THR A 1 92 ? -8.455 -1.866 29.157 1.00 82.25 92 THR A C 1
ATOM 637 O O . THR A 1 92 ? -7.497 -1.238 28.716 1.00 82.25 92 THR A O 1
ATOM 640 N N . GLY A 1 93 ? -8.678 -3.137 28.820 1.00 76.75 93 GLY A N 1
ATOM 641 C CA . GLY A 1 93 ? -7.815 -3.869 27.890 1.00 76.75 93 GLY A CA 1
ATOM 642 C C . GLY A 1 93 ? -7.958 -3.388 26.444 1.00 76.75 93 GLY A C 1
ATOM 643 O O . GLY A 1 93 ? -6.970 -3.044 25.795 1.00 76.75 93 GLY A O 1
ATOM 644 N N . THR A 1 94 ? -9.193 -3.327 25.944 1.00 73.12 94 THR A N 1
ATOM 645 C CA . THR A 1 94 ? -9.478 -3.094 24.518 1.00 73.12 94 THR A CA 1
ATOM 646 C C . THR A 1 94 ? -9.251 -1.641 24.107 1.00 73.12 94 THR A C 1
ATOM 648 O O . THR A 1 94 ? -8.610 -1.387 23.085 1.00 73.12 94 THR A O 1
ATOM 651 N N . LEU A 1 95 ? -9.711 -0.670 24.907 1.00 65.62 95 LEU A N 1
ATOM 652 C CA . LEU A 1 95 ? -9.525 0.743 24.568 1.00 65.62 95 LEU A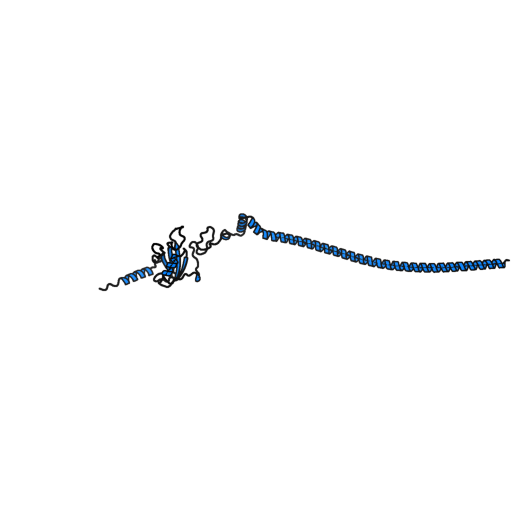 CA 1
ATOM 653 C C . LEU A 1 95 ? -8.074 1.196 24.713 1.00 65.62 95 LEU A C 1
ATOM 655 O O . LEU A 1 95 ? -7.631 2.013 23.912 1.00 65.62 95 LEU A O 1
ATOM 659 N N . LYS A 1 96 ? -7.303 0.651 25.667 1.00 67.00 96 LYS A N 1
ATOM 660 C CA . LYS A 1 96 ? -5.861 0.945 25.749 1.00 67.00 96 LYS A CA 1
ATOM 661 C C . LYS A 1 96 ? -5.133 0.501 24.482 1.00 67.00 96 LYS A C 1
ATOM 663 O O . LYS A 1 96 ? -4.368 1.281 23.931 1.00 67.00 96 LYS A O 1
ATOM 668 N N . MET A 1 97 ? -5.438 -0.690 23.959 1.00 64.06 97 MET A N 1
ATOM 669 C CA . MET A 1 97 ? -4.853 -1.165 22.698 1.00 64.06 97 MET A CA 1
ATOM 670 C C . MET A 1 97 ? -5.205 -0.276 21.498 1.00 64.06 97 MET A C 1
ATOM 672 O O . MET A 1 97 ? -4.310 0.072 20.730 1.00 64.06 97 MET A O 1
ATOM 676 N N . ALA A 1 98 ? -6.473 0.126 21.351 1.00 62.09 98 ALA A N 1
ATOM 677 C CA . ALA A 1 98 ? -6.885 1.052 20.293 1.00 62.09 98 ALA A CA 1
ATOM 678 C C . ALA A 1 98 ? -6.205 2.426 20.436 1.00 62.09 98 ALA A C 1
ATOM 680 O O . ALA A 1 98 ? -5.736 2.997 19.448 1.00 62.09 98 ALA A O 1
ATOM 681 N N . ASN A 1 99 ? 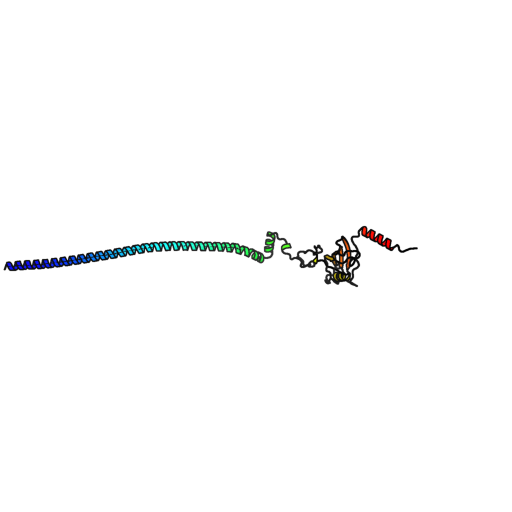-6.077 2.918 21.670 1.00 62.88 99 ASN A N 1
ATOM 682 C CA . ASN A 1 99 ? -5.393 4.171 21.953 1.00 62.88 99 ASN A CA 1
ATOM 683 C C . ASN A 1 99 ? -3.902 4.109 21.645 1.00 62.88 99 ASN A C 1
ATOM 685 O O . ASN A 1 99 ? -3.386 5.105 21.165 1.00 62.88 99 ASN A O 1
ATOM 689 N N . HIS A 1 100 ? -3.200 2.989 21.827 1.00 73.00 100 HIS A N 1
ATOM 690 C CA . HIS A 1 100 ? -1.748 2.957 21.618 1.00 73.00 100 HIS A CA 1
ATOM 691 C C . HIS A 1 100 ? -1.314 3.381 20.205 1.00 73.00 100 HIS A C 1
ATOM 693 O O . HIS A 1 100 ? -0.273 4.016 20.064 1.00 73.00 100 HIS A O 1
ATOM 699 N N . LEU A 1 101 ? -2.105 3.117 19.157 1.00 79.81 101 LEU A N 1
ATOM 700 C CA . LEU A 1 101 ? -1.785 3.591 17.802 1.00 79.81 101 LEU A CA 1
ATOM 701 C C . LEU A 1 101 ? -1.992 5.105 17.653 1.00 79.81 101 LEU A C 1
ATOM 703 O O . LEU A 1 101 ? -1.121 5.795 17.119 1.00 79.81 101 LEU A O 1
ATOM 707 N N . SER A 1 102 ? -3.107 5.633 18.162 1.00 80.62 102 SER A N 1
ATOM 708 C CA . SER A 1 102 ? -3.371 7.076 18.182 1.00 80.62 102 SER A CA 1
ATOM 709 C C . SER A 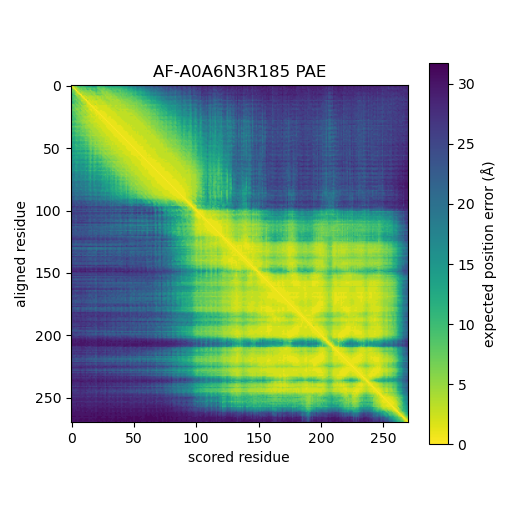1 102 ? -2.406 7.829 19.105 1.00 80.62 102 SER A C 1
ATOM 711 O O . SER A 1 102 ? -1.974 8.926 18.769 1.00 80.62 102 SER A O 1
ATOM 713 N N . GLU A 1 103 ? -2.008 7.231 20.225 1.00 81.31 103 GLU A N 1
ATOM 714 C CA . GLU A 1 103 ? -1.005 7.733 21.164 1.00 81.31 103 GLU A CA 1
ATOM 715 C C . GLU A 1 103 ? 0.378 7.753 20.520 1.00 81.31 103 GLU A C 1
ATOM 717 O O . GLU A 1 103 ? 1.067 8.757 20.628 1.00 81.31 103 GLU A O 1
ATOM 722 N N . ILE A 1 104 ? 0.786 6.699 19.802 1.00 86.62 104 ILE A N 1
ATOM 723 C CA . ILE A 1 104 ? 2.051 6.688 19.050 1.00 86.62 104 ILE A CA 1
ATOM 724 C C . ILE A 1 104 ? 2.037 7.770 17.963 1.00 86.62 104 ILE A C 1
ATOM 726 O O . ILE A 1 104 ? 3.044 8.455 17.774 1.00 86.62 104 ILE A O 1
ATOM 730 N N . ALA A 1 105 ? 0.906 7.958 17.274 1.00 84.19 105 ALA A N 1
ATOM 731 C CA . ALA A 1 105 ? 0.750 9.021 16.288 1.00 84.19 105 ALA A CA 1
ATOM 732 C C . ALA A 1 105 ? 0.871 10.414 16.935 1.00 84.19 105 ALA A C 1
ATOM 734 O O . ALA A 1 105 ? 1.666 11.232 16.468 1.00 84.19 105 ALA A O 1
ATOM 735 N N . ALA A 1 106 ? 0.153 10.655 18.037 1.00 85.25 106 ALA A N 1
ATOM 736 C CA . ALA A 1 106 ? 0.145 11.921 18.772 1.00 85.25 106 ALA A CA 1
ATOM 737 C C . ALA A 1 106 ? 1.461 12.212 19.517 1.00 85.25 106 ALA A C 1
ATOM 739 O O . ALA A 1 106 ? 1.851 13.369 19.648 1.00 85.25 106 ALA A O 1
ATOM 740 N N . ALA A 1 107 ? 2.180 11.181 19.971 1.00 87.69 107 ALA A N 1
ATOM 741 C CA . ALA A 1 107 ? 3.466 11.295 20.663 1.00 87.69 107 ALA A CA 1
ATOM 742 C C . ALA A 1 107 ? 4.620 11.736 19.741 1.00 87.69 107 ALA A C 1
ATOM 744 O O . ALA A 1 107 ? 5.732 11.990 20.212 1.00 87.69 107 ALA A O 1
ATOM 745 N N . GLY A 1 108 ? 4.363 11.843 18.435 1.00 90.25 108 GLY A N 1
ATOM 746 C CA . GLY A 1 108 ? 5.271 12.433 17.460 1.00 90.25 108 GLY A CA 1
ATOM 747 C C . GLY A 1 108 ? 6.316 11.470 16.894 1.00 90.25 108 GLY A C 1
ATOM 748 O O . GLY A 1 108 ? 6.357 10.273 17.187 1.00 90.25 108 GLY A O 1
ATOM 749 N N . GLU A 1 109 ? 7.193 12.014 16.049 1.00 90.56 109 GLU A N 1
ATOM 750 C CA . GLU A 1 109 ? 8.074 11.240 15.161 1.00 90.56 109 GLU A CA 1
ATOM 751 C C . GLU A 1 109 ? 8.972 10.233 15.890 1.00 90.56 109 GLU A C 1
ATOM 753 O O . GLU A 1 109 ? 9.183 9.124 15.401 1.00 90.56 109 GLU A O 1
ATOM 758 N N . LYS A 1 110 ? 9.472 10.577 17.083 1.00 90.38 110 LYS A N 1
ATOM 759 C CA . LYS A 1 110 ? 10.362 9.703 17.865 1.00 90.38 110 LYS A CA 1
ATOM 760 C C . LYS A 1 110 ? 9.647 8.447 18.370 1.00 90.38 110 LYS A C 1
ATOM 762 O O . LYS A 1 110 ? 10.241 7.368 18.369 1.00 90.38 110 LYS A O 1
ATOM 767 N N . ALA A 1 111 ? 8.388 8.573 18.792 1.00 90.25 111 ALA A N 1
ATOM 768 C CA . ALA A 1 111 ? 7.579 7.436 19.226 1.00 90.25 111 ALA A CA 1
ATOM 769 C C . ALA A 1 111 ? 7.234 6.529 18.039 1.00 90.25 111 ALA A C 1
ATOM 771 O O . ALA A 1 111 ? 7.390 5.309 18.124 1.00 90.25 111 ALA A O 1
ATOM 772 N N . GLN A 1 112 ? 6.866 7.132 16.906 1.00 90.81 112 GLN A N 1
ATOM 773 C CA . GLN A 1 112 ? 6.614 6.408 15.661 1.00 90.81 112 GLN A CA 1
ATOM 774 C C . GLN A 1 112 ? 7.869 5.676 15.162 1.00 90.81 112 GLN A C 1
ATOM 776 O O . GLN A 1 112 ? 7.780 4.516 14.767 1.00 90.81 112 GLN A O 1
ATOM 781 N N . GLN A 1 113 ? 9.049 6.306 15.229 1.00 90.19 113 GLN A N 1
ATOM 782 C CA . GLN A 1 113 ? 10.311 5.665 14.850 1.00 90.19 113 GLN A CA 1
ATOM 783 C C . GLN A 1 113 ? 10.629 4.475 15.754 1.00 90.19 113 GLN A C 1
ATOM 785 O O . GLN A 1 113 ? 10.890 3.392 15.245 1.00 90.19 113 GLN A O 1
ATOM 790 N N . LYS A 1 114 ? 10.515 4.630 17.078 1.00 89.88 114 LYS A N 1
ATOM 791 C CA . LYS A 1 114 ? 10.730 3.521 18.019 1.00 89.88 114 LYS A CA 1
ATOM 792 C C . LYS A 1 114 ? 9.761 2.358 17.766 1.00 89.88 114 LYS A C 1
ATOM 794 O O . LYS A 1 114 ? 10.149 1.199 17.877 1.00 89.88 114 LYS A O 1
ATOM 799 N N . SER A 1 115 ? 8.509 2.660 17.416 1.00 90.44 115 SER A N 1
ATOM 800 C CA . SER A 1 115 ? 7.521 1.647 17.028 1.00 90.44 115 SER A CA 1
ATOM 801 C C . SER A 1 115 ? 7.947 0.901 15.758 1.00 90.44 115 SER A C 1
ATOM 803 O O . SER A 1 115 ? 7.962 -0.328 15.758 1.00 90.44 115 SER A O 1
ATOM 805 N N . ARG A 1 116 ? 8.384 1.621 14.716 1.00 91.94 116 ARG A N 1
ATOM 806 C CA . ARG A 1 116 ? 8.937 1.021 13.490 1.00 91.94 116 ARG A CA 1
ATOM 807 C C . ARG A 1 116 ? 10.160 0.147 13.769 1.00 91.94 116 ARG A C 1
ATOM 809 O O . ARG A 1 116 ? 10.214 -0.972 13.266 1.00 91.94 116 ARG A O 1
ATOM 816 N N . ASP A 1 117 ? 11.086 0.618 14.601 1.00 90.38 117 ASP A N 1
ATOM 817 C CA . ASP A 1 117 ? 12.302 -0.117 14.970 1.00 90.38 117 ASP A CA 1
ATOM 818 C C . ASP A 1 117 ? 11.965 -1.438 15.678 1.00 90.38 117 ASP A C 1
ATOM 820 O O . ASP A 1 117 ? 12.520 -2.481 15.336 1.00 90.38 117 ASP A O 1
ATOM 824 N N . ASN A 1 118 ? 11.001 -1.421 16.607 1.00 91.06 118 ASN A N 1
ATOM 825 C CA . ASN A 1 118 ? 10.527 -2.625 17.301 1.00 91.06 118 ASN A CA 1
ATOM 826 C C . ASN A 1 118 ? 9.879 -3.647 16.352 1.00 91.06 118 ASN A C 1
ATOM 828 O O . ASN A 1 118 ? 9.912 -4.844 16.625 1.00 91.06 118 ASN A O 1
ATOM 832 N N . LEU A 1 119 ? 9.292 -3.182 15.245 1.00 91.25 119 LEU A N 1
ATOM 833 C CA . LEU A 1 119 ? 8.731 -4.025 14.186 1.00 91.25 119 LEU A CA 1
ATOM 834 C C . LEU A 1 119 ? 9.780 -4.449 13.142 1.00 91.25 119 LEU A C 1
ATOM 836 O O . LEU A 1 119 ? 9.455 -5.181 12.209 1.00 91.25 119 LEU A O 1
ATOM 840 N N . GLY A 1 120 ? 11.027 -3.982 13.260 1.00 93.12 120 GLY A N 1
ATOM 841 C CA . GLY A 1 120 ? 12.088 -4.233 12.284 1.00 93.12 120 GLY A CA 1
ATOM 842 C C . GLY A 1 120 ? 11.906 -3.495 10.952 1.00 93.12 120 GLY A C 1
ATOM 843 O O . GLY A 1 120 ? 12.556 -3.846 9.963 1.00 93.12 120 GLY A O 1
ATOM 844 N N . LEU A 1 121 ? 11.038 -2.478 10.901 1.00 92.62 121 LEU A N 1
ATOM 845 C CA . LEU A 1 121 ? 10.807 -1.672 9.703 1.00 92.62 121 LEU A CA 1
ATOM 846 C C . LEU A 1 121 ? 11.984 -0.720 9.472 1.00 92.62 121 LEU A C 1
ATOM 848 O O . LEU A 1 121 ? 12.383 0.037 10.354 1.00 92.62 121 LEU A O 1
ATOM 852 N N . LYS A 1 122 ? 12.532 -0.742 8.256 1.00 89.31 122 LYS A N 1
ATOM 853 C CA . LYS A 1 122 ? 13.663 0.108 7.849 1.00 89.31 122 LYS A CA 1
ATOM 854 C C . LYS A 1 122 ? 13.182 1.356 7.105 1.00 89.31 122 LYS A C 1
ATOM 856 O O . LYS A 1 122 ? 11.993 1.515 6.849 1.00 89.31 122 LYS A O 1
ATOM 861 N N . SER A 1 123 ? 14.121 2.214 6.706 1.00 86.56 123 SER A N 1
ATOM 862 C CA . SER A 1 123 ? 13.858 3.489 6.018 1.00 86.56 123 SER A CA 1
ATOM 863 C C . SER A 1 123 ? 12.916 3.384 4.814 1.00 86.56 123 SER A C 1
ATOM 865 O O . SER A 1 123 ? 12.096 4.270 4.612 1.00 86.56 123 SER A O 1
ATOM 867 N N . ALA A 1 124 ? 12.980 2.292 4.047 1.00 88.88 124 ALA A N 1
ATOM 868 C CA . ALA A 1 124 ? 12.107 2.095 2.891 1.00 88.88 124 ALA A CA 1
ATOM 869 C C . ALA A 1 124 ? 10.608 2.072 3.248 1.00 88.88 124 ALA A C 1
ATOM 871 O O . ALA A 1 124 ? 9.789 2.458 2.425 1.00 88.88 124 ALA A O 1
ATOM 872 N N . ALA A 1 125 ? 10.240 1.682 4.474 1.00 88.94 125 ALA A N 1
ATOM 873 C CA . ALA A 1 125 ? 8.844 1.602 4.908 1.00 88.94 125 ALA A CA 1
ATOM 874 C C . ALA A 1 125 ? 8.157 2.974 5.055 1.00 88.94 125 ALA A C 1
ATOM 876 O O . ALA A 1 125 ? 6.945 3.028 5.231 1.00 88.94 125 ALA A O 1
ATOM 877 N N . THR A 1 126 ? 8.914 4.074 5.016 1.00 89.12 126 THR A N 1
ATOM 878 C CA . THR A 1 126 ? 8.388 5.445 5.136 1.00 89.12 126 THR A CA 1
ATOM 879 C C . THR A 1 126 ? 8.630 6.283 3.883 1.00 89.12 126 THR A C 1
ATOM 881 O O . THR A 1 126 ? 8.498 7.503 3.933 1.00 89.12 126 THR A O 1
ATOM 884 N N . MET A 1 127 ? 9.077 5.665 2.789 1.00 93.75 127 MET A N 1
ATOM 885 C CA . MET A 1 127 ? 9.434 6.364 1.558 1.00 93.75 127 MET A CA 1
ATOM 886 C C . MET A 1 127 ? 8.409 6.066 0.470 1.00 93.75 127 MET A C 1
ATOM 888 O O . MET A 1 127 ? 8.079 4.911 0.215 1.00 93.75 127 MET A O 1
ATOM 892 N N . GLU A 1 128 ? 7.960 7.113 -0.213 1.00 96.06 128 GLU A N 1
ATOM 893 C CA . GLU A 1 128 ? 7.106 6.980 -1.391 1.00 96.06 128 GLU A CA 1
ATOM 894 C C . GLU A 1 128 ? 7.903 6.443 -2.581 1.00 96.06 128 GLU A C 1
ATOM 896 O O . GLU A 1 128 ? 9.084 6.764 -2.752 1.00 96.06 128 GLU A O 1
ATOM 901 N N . ALA A 1 129 ? 7.255 5.670 -3.449 1.00 95.88 129 ALA A N 1
ATOM 902 C CA . ALA A 1 129 ? 7.833 5.323 -4.741 1.00 95.88 129 ALA A CA 1
ATOM 903 C C . ALA A 1 129 ? 7.939 6.565 -5.643 1.00 95.88 129 ALA A C 1
ATOM 905 O O . ALA A 1 129 ? 7.184 7.537 -5.514 1.00 95.88 129 ALA A O 1
ATOM 906 N N . GLN A 1 130 ? 8.899 6.548 -6.563 1.00 95.81 130 GLN A N 1
ATOM 907 C CA . GLN A 1 130 ? 8.925 7.488 -7.679 1.00 95.81 130 GLN A CA 1
ATOM 908 C C . GLN A 1 130 ? 7.620 7.414 -8.481 1.00 95.81 130 GLN A C 1
ATOM 910 O O . GLN A 1 130 ? 7.072 6.332 -8.684 1.00 95.81 130 GLN A O 1
ATOM 915 N N . SER A 1 131 ? 7.131 8.569 -8.928 1.00 94.56 131 SER A N 1
ATOM 916 C CA . SER A 1 131 ? 5.918 8.658 -9.755 1.00 94.56 131 SER A CA 1
ATOM 917 C C . SER A 1 131 ? 6.122 8.132 -11.181 1.00 94.56 131 SER A C 1
ATOM 919 O O . SER A 1 131 ? 5.204 7.558 -11.760 1.00 94.56 131 SER A O 1
ATOM 921 N N . ASP A 1 132 ? 7.333 8.281 -11.721 1.00 92.25 132 ASP A N 1
ATOM 922 C CA . ASP A 1 132 ? 7.795 7.695 -12.977 1.00 92.25 132 ASP A CA 1
ATOM 923 C C . ASP A 1 132 ? 9.333 7.529 -12.964 1.00 92.25 132 ASP A C 1
ATOM 925 O O . ASP A 1 132 ? 10.008 7.864 -11.988 1.00 92.25 132 ASP A O 1
ATOM 929 N N . ILE A 1 133 ? 9.918 7.018 -14.053 1.00 91.12 133 ILE A N 1
ATOM 930 C CA . ILE A 1 133 ? 11.370 6.774 -14.151 1.00 91.12 133 ILE A CA 1
ATOM 931 C C . ILE A 1 133 ? 12.213 8.066 -14.240 1.00 91.12 133 ILE A C 1
ATOM 933 O O . ILE A 1 133 ? 13.450 8.012 -14.198 1.00 91.12 133 ILE A O 1
ATOM 937 N N . TYR A 1 134 ? 11.559 9.223 -14.369 1.00 88.88 134 TYR A N 1
ATOM 938 C CA . TYR A 1 134 ? 12.147 10.558 -14.476 1.00 88.88 134 TYR A CA 1
ATOM 939 C C . TYR A 1 134 ? 12.071 11.352 -13.174 1.00 88.88 134 TYR A C 1
ATOM 941 O O . TYR A 1 134 ? 12.826 12.315 -13.027 1.00 88.88 134 TYR A O 1
ATOM 949 N N . ASP A 1 135 ? 11.219 10.951 -12.232 1.00 90.88 135 ASP A N 1
ATOM 950 C CA . ASP A 1 135 ? 11.035 11.593 -10.935 1.00 90.88 135 ASP A CA 1
ATOM 951 C C . ASP A 1 135 ? 12.363 11.679 -10.169 1.00 90.88 135 ASP A C 1
ATOM 953 O O . ASP A 1 135 ? 12.909 10.690 -9.685 1.00 90.88 135 ASP A O 1
ATOM 957 N N . ARG A 1 136 ? 12.924 12.884 -10.046 1.00 88.50 136 ARG A N 1
ATOM 958 C CA . ARG A 1 136 ? 14.182 13.117 -9.316 1.00 88.50 136 ARG A CA 1
ATOM 959 C C . ARG A 1 136 ? 13.966 13.596 -7.879 1.00 88.50 136 ARG A C 1
ATOM 961 O O . ARG A 1 136 ? 14.919 14.068 -7.259 1.00 88.50 136 ARG A O 1
ATOM 968 N N . THR A 1 137 ? 12.748 13.504 -7.342 1.00 91.69 137 THR A N 1
ATOM 969 C CA . THR A 1 137 ? 12.441 13.960 -5.981 1.00 91.69 137 THR A CA 1
ATOM 970 C C . THR A 1 137 ? 13.297 13.205 -4.965 1.00 91.69 137 THR A C 1
ATOM 972 O O . THR A 1 137 ? 13.263 11.976 -4.876 1.00 91.69 137 THR A O 1
ATOM 975 N N . LYS A 1 138 ? 14.087 13.946 -4.179 1.00 92.19 138 LYS A N 1
ATOM 976 C CA . LYS A 1 138 ? 14.945 13.365 -3.142 1.00 92.19 138 LYS A CA 1
ATOM 977 C C . LYS A 1 138 ? 14.089 12.622 -2.110 1.00 92.19 138 LYS A C 1
ATOM 979 O O . LYS A 1 138 ? 13.100 13.164 -1.632 1.00 92.19 138 LYS A O 1
ATOM 984 N N . GLY A 1 139 ? 14.518 11.421 -1.720 1.00 92.06 139 GLY A N 1
ATOM 985 C CA . GLY A 1 139 ? 13.848 10.641 -0.674 1.00 92.06 139 GLY A CA 1
ATOM 986 C C . GLY A 1 139 ? 12.741 9.703 -1.167 1.00 92.06 139 GLY A C 1
ATOM 987 O O . GLY A 1 139 ? 11.988 9.203 -0.338 1.00 92.06 139 GLY A O 1
ATOM 988 N N . ARG A 1 140 ? 12.659 9.428 -2.476 1.00 94.44 140 ARG A N 1
ATOM 989 C CA . ARG A 1 140 ? 11.754 8.418 -3.046 1.00 94.44 140 ARG A CA 1
ATOM 990 C C . ARG A 1 140 ? 12.465 7.105 -3.380 1.00 94.44 140 ARG A C 1
ATOM 992 O O . ARG A 1 140 ? 13.661 7.103 -3.675 1.00 94.44 140 ARG A O 1
ATOM 999 N N . LEU A 1 141 ? 11.727 5.996 -3.333 1.00 94.31 141 LEU A N 1
ATOM 1000 C CA . LEU A 1 141 ? 12.191 4.669 -3.745 1.00 94.31 141 LEU A CA 1
ATOM 1001 C C . LEU A 1 141 ? 12.241 4.573 -5.270 1.00 94.31 141 LEU A C 1
ATOM 1003 O O . LEU A 1 141 ? 11.303 4.984 -5.953 1.00 94.31 141 LEU A O 1
ATOM 1007 N N . ALA A 1 142 ? 13.329 4.007 -5.791 1.00 93.19 142 ALA A N 1
ATOM 1008 C CA . ALA A 1 142 ? 13.482 3.798 -7.222 1.00 93.19 142 ALA A CA 1
ATOM 1009 C C . ALA A 1 142 ? 12.490 2.751 -7.747 1.00 93.19 142 ALA A C 1
ATOM 1011 O O . ALA A 1 142 ? 12.289 1.717 -7.109 1.00 93.19 142 ALA A O 1
ATOM 1012 N N . ILE A 1 143 ? 11.920 3.001 -8.924 1.00 92.62 143 ILE A N 1
ATOM 1013 C CA . ILE A 1 143 ? 11.110 2.020 -9.661 1.00 92.62 143 ILE A CA 1
ATOM 1014 C C . ILE A 1 143 ? 11.939 1.368 -10.787 1.00 92.62 143 ILE A C 1
ATOM 1016 O O . ILE A 1 143 ? 12.959 1.937 -11.193 1.00 92.62 143 ILE A O 1
ATOM 1020 N N . PRO A 1 144 ? 11.547 0.189 -11.313 1.00 91.31 144 PRO A N 1
ATOM 1021 C CA . PRO A 1 144 ? 12.198 -0.394 -12.490 1.00 91.31 144 PRO A CA 1
ATOM 1022 C C . PRO A 1 144 ? 12.293 0.614 -13.647 1.00 91.31 144 PRO A C 1
ATOM 1024 O O . PRO A 1 144 ? 11.355 1.370 -13.880 1.00 91.31 144 PRO A O 1
ATOM 1027 N N . GLY A 1 145 ? 13.424 0.658 -14.358 1.00 89.19 145 GLY A N 1
ATOM 1028 C CA . GLY A 1 145 ? 13.665 1.651 -15.418 1.00 89.19 145 GLY A CA 1
ATOM 1029 C C . GLY A 1 145 ? 14.282 2.976 -14.936 1.00 89.19 145 GLY A C 1
ATOM 1030 O O . GLY A 1 145 ? 14.882 3.711 -15.726 1.00 89.19 145 GLY A O 1
ATOM 1031 N N . ALA A 1 146 ? 14.179 3.305 -13.643 1.00 90.88 146 ALA A N 1
ATOM 1032 C CA . ALA A 1 146 ? 14.721 4.550 -13.107 1.00 90.88 146 ALA A CA 1
ATOM 1033 C C . ALA A 1 146 ? 16.257 4.542 -13.070 1.00 90.88 146 ALA A C 1
ATOM 1035 O O . ALA A 1 146 ? 16.899 3.509 -12.914 1.00 90.88 146 ALA A O 1
ATOM 1036 N N . PHE A 1 147 ? 16.875 5.721 -13.190 1.00 83.00 147 PHE A N 1
ATOM 1037 C CA . PHE A 1 147 ? 18.338 5.909 -13.095 1.00 83.00 147 PHE A CA 1
ATOM 1038 C C . PHE A 1 147 ? 19.193 5.051 -14.050 1.00 83.00 147 PHE A C 1
ATOM 1040 O O . PHE A 1 147 ? 20.398 4.933 -13.845 1.00 83.00 147 PHE A O 1
ATOM 1047 N N . GLY A 1 148 ? 18.608 4.508 -15.120 1.00 78.12 148 GLY A N 1
ATOM 1048 C CA . GLY A 1 148 ? 19.318 3.631 -16.052 1.00 78.12 148 GLY A CA 1
ATOM 1049 C C . GLY A 1 148 ? 19.437 2.182 -15.577 1.00 78.12 148 GLY A C 1
ATOM 1050 O O . GLY A 1 148 ? 20.196 1.425 -16.177 1.00 78.12 148 GLY A O 1
ATOM 1051 N N . PHE A 1 149 ? 18.707 1.790 -14.528 1.00 77.75 149 PHE A N 1
ATOM 1052 C CA . PHE A 1 149 ? 18.434 0.381 -14.265 1.00 77.75 149 PHE A CA 1
ATOM 1053 C C . PHE A 1 149 ? 17.453 -0.131 -15.320 1.00 77.75 149 PHE A C 1
ATOM 1055 O O . PHE A 1 149 ? 16.464 0.538 -15.606 1.00 77.75 149 PHE A O 1
ATOM 1062 N N . GLY A 1 150 ? 17.726 -1.298 -15.903 1.00 79.12 150 GLY A N 1
ATOM 1063 C CA . GLY A 1 150 ? 16.833 -1.900 -16.891 1.00 79.12 150 GLY A CA 1
ATOM 1064 C C . GLY A 1 150 ? 15.477 -2.294 -16.299 1.00 79.12 150 GLY A C 1
ATOM 1065 O O . GLY A 1 150 ? 15.297 -2.363 -15.078 1.00 79.12 150 GLY A O 1
ATOM 1066 N N . CYS A 1 151 ? 14.519 -2.577 -17.175 1.00 85.56 151 CYS A N 1
ATOM 1067 C CA . CYS A 1 151 ? 13.228 -3.154 -16.809 1.00 85.56 151 CYS A CA 1
ATOM 1068 C C . CYS A 1 151 ? 12.855 -4.287 -17.772 1.00 85.56 151 CYS A C 1
ATOM 1070 O O . CYS A 1 151 ? 13.393 -4.382 -18.876 1.00 85.56 151 CYS A O 1
ATOM 1072 N N . ALA A 1 152 ? 11.965 -5.178 -17.332 1.00 89.75 152 ALA A N 1
ATOM 1073 C CA . ALA A 1 152 ? 11.370 -6.169 -18.216 1.00 89.75 152 ALA A CA 1
ATOM 1074 C C . ALA A 1 152 ? 10.221 -5.510 -18.985 1.00 89.75 152 ALA A C 1
ATOM 1076 O O . ALA A 1 152 ? 9.320 -4.954 -18.364 1.00 89.75 152 ALA A O 1
ATOM 1077 N N . PHE A 1 153 ? 10.266 -5.591 -20.311 1.00 91.50 153 PHE A N 1
ATOM 1078 C CA . PHE A 1 153 ? 9.210 -5.079 -21.179 1.00 91.50 153 PHE A CA 1
ATOM 1079 C C . PHE A 1 153 ? 8.154 -6.152 -21.446 1.00 91.50 153 PHE A C 1
ATOM 1081 O O . PHE A 1 153 ? 8.484 -7.318 -21.685 1.00 91.50 153 PHE A O 1
ATOM 1088 N N . LEU A 1 154 ? 6.894 -5.739 -21.449 1.00 92.75 154 LEU A N 1
ATOM 1089 C CA . LEU A 1 154 ? 5.742 -6.522 -21.874 1.00 92.75 154 LEU A CA 1
ATOM 1090 C C . LEU A 1 154 ? 5.485 -6.333 -23.383 1.00 92.75 154 LEU A C 1
ATOM 1092 O O . LEU A 1 154 ? 5.964 -5.362 -23.976 1.00 92.75 154 LEU A O 1
ATOM 1096 N N . PRO A 1 155 ? 4.727 -7.232 -24.041 1.00 91.75 155 PRO A N 1
ATOM 1097 C CA . PRO A 1 155 ? 4.363 -7.072 -25.451 1.00 91.75 155 PRO A CA 1
ATOM 1098 C C . PRO A 1 155 ? 3.668 -5.737 -25.761 1.00 91.75 155 PRO A C 1
ATOM 1100 O O . PRO A 1 155 ? 3.927 -5.142 -26.807 1.00 91.75 155 PRO A O 1
ATOM 1103 N N . GLU A 1 156 ? 2.833 -5.247 -24.844 1.00 94.88 156 GLU A N 1
ATOM 1104 C CA . GLU A 1 156 ? 2.178 -3.935 -24.909 1.00 94.88 156 GLU A CA 1
ATOM 1105 C C . GLU A 1 156 ? 3.133 -2.730 -24.790 1.00 94.88 156 GLU A C 1
ATOM 1107 O O . GLU A 1 156 ? 2.778 -1.646 -25.251 1.00 94.88 156 GLU A O 1
ATOM 1112 N N . ASP A 1 157 ? 4.355 -2.903 -24.271 1.00 93.88 157 ASP A N 1
ATOM 1113 C CA . ASP A 1 157 ? 5.357 -1.826 -24.184 1.00 93.88 157 ASP A CA 1
ATOM 1114 C C . ASP A 1 157 ? 6.105 -1.597 -25.511 1.00 93.88 157 ASP A C 1
ATOM 1116 O O . ASP A 1 157 ? 6.880 -0.645 -25.645 1.00 93.88 157 ASP A O 1
ATOM 1120 N N . VAL A 1 158 ? 5.929 -2.489 -26.496 1.00 96.62 158 VAL A N 1
ATOM 1121 C CA . VAL A 1 158 ? 6.674 -2.451 -27.761 1.00 96.62 158 VAL A CA 1
ATOM 1122 C C . VAL A 1 158 ? 6.199 -1.290 -28.630 1.00 96.62 158 VAL A C 1
ATOM 1124 O O . VAL A 1 158 ? 5.097 -1.299 -29.182 1.00 96.62 158 VAL A O 1
ATOM 1127 N N . ILE A 1 159 ? 7.090 -0.331 -28.861 1.00 97.75 159 ILE A N 1
ATOM 1128 C CA . ILE A 1 159 ? 6.848 0.787 -29.771 1.00 97.75 159 ILE A CA 1
ATOM 1129 C C . ILE A 1 159 ? 7.194 0.351 -31.196 1.00 97.75 159 ILE A C 1
ATOM 1131 O O . ILE A 1 159 ? 8.335 -0.014 -31.492 1.00 97.75 159 ILE A O 1
ATOM 1135 N N . ARG A 1 160 ? 6.203 0.388 -32.090 1.00 97.25 160 ARG A N 1
ATOM 1136 C CA . ARG A 1 160 ? 6.347 -0.035 -33.488 1.00 97.25 160 ARG A CA 1
ATOM 1137 C C . ARG A 1 160 ? 6.523 1.157 -34.421 1.00 97.25 160 ARG A C 1
ATOM 1139 O O . ARG A 1 160 ? 5.802 2.144 -34.307 1.00 97.25 160 ARG A O 1
ATOM 1146 N N . PHE A 1 161 ? 7.465 1.040 -35.351 1.00 97.06 161 PHE A N 1
ATOM 1147 C CA . PHE A 1 161 ? 7.731 2.050 -36.374 1.00 97.06 161 PHE A CA 1
ATOM 1148 C C . PHE A 1 161 ? 7.638 1.438 -37.764 1.00 97.06 161 PHE A C 1
ATOM 1150 O O . PHE A 1 161 ? 8.374 0.498 -38.061 1.00 97.06 161 PHE A O 1
ATOM 1157 N N . ASP A 1 162 ? 6.801 2.011 -38.626 1.00 94.88 162 ASP A N 1
ATOM 1158 C CA . ASP A 1 162 ? 6.626 1.534 -40.001 1.00 94.88 162 ASP A CA 1
ATOM 1159 C C . ASP A 1 162 ? 7.637 2.165 -40.966 1.00 94.88 162 ASP A C 1
ATOM 1161 O O . ASP A 1 162 ? 8.035 1.545 -41.953 1.00 94.88 162 ASP A O 1
ATOM 1165 N N . THR A 1 163 ? 8.103 3.386 -40.674 1.00 95.81 163 THR A N 1
ATOM 1166 C CA . THR A 1 163 ? 9.049 4.116 -41.528 1.00 95.81 163 THR A CA 1
ATOM 1167 C C . THR A 1 163 ? 10.194 4.775 -40.752 1.00 95.81 163 THR A C 1
ATOM 1169 O O . THR A 1 163 ? 10.120 5.032 -39.547 1.00 95.81 163 THR A O 1
ATOM 1172 N N . LYS A 1 164 ? 11.269 5.138 -41.473 1.00 94.06 164 LYS A N 1
ATOM 1173 C CA . LYS A 1 164 ? 12.367 5.965 -40.926 1.00 94.06 164 LYS A CA 1
ATOM 1174 C C . LYS A 1 164 ? 11.870 7.317 -40.400 1.00 94.06 164 LYS A C 1
ATOM 1176 O O . LYS A 1 164 ? 12.437 7.838 -39.439 1.00 94.06 164 LYS A O 1
ATOM 1181 N N . SER A 1 165 ? 10.848 7.887 -41.036 1.00 94.81 165 SER A N 1
ATOM 1182 C CA . SER A 1 165 ? 10.279 9.182 -40.659 1.00 94.81 165 SER A CA 1
ATOM 1183 C C . SER A 1 165 ? 9.522 9.095 -39.336 1.00 94.81 165 SER A C 1
ATOM 1185 O O . SER A 1 165 ? 9.719 9.964 -38.487 1.00 94.81 165 SER A O 1
ATOM 1187 N N . ASP A 1 166 ? 8.747 8.028 -39.122 1.00 96.19 166 ASP A N 1
ATOM 1188 C CA . ASP A 1 166 ? 8.014 7.800 -37.867 1.00 96.19 166 ASP A CA 1
ATOM 1189 C C . ASP A 1 166 ? 8.983 7.637 -36.699 1.00 96.19 166 ASP A C 1
ATOM 1191 O O . ASP A 1 166 ? 8.853 8.296 -35.665 1.00 96.19 166 ASP A O 1
ATOM 1195 N N . PHE A 1 167 ? 10.031 6.832 -36.905 1.00 96.88 167 PHE A N 1
ATOM 1196 C CA . PHE A 1 167 ? 11.098 6.665 -35.925 1.00 96.88 167 PHE A CA 1
ATOM 1197 C C . PHE A 1 167 ? 11.781 7.996 -35.588 1.00 96.88 167 PHE A C 1
ATOM 1199 O O . PHE A 1 167 ? 11.945 8.331 -34.416 1.00 96.88 167 PHE A O 1
ATOM 1206 N N . LEU A 1 168 ? 12.145 8.801 -36.594 1.00 95.69 168 LEU A N 1
ATOM 1207 C CA . LEU A 1 168 ? 12.771 10.108 -36.369 1.00 95.69 168 LEU A CA 1
ATOM 1208 C C . LEU A 1 168 ? 11.842 11.076 -35.618 1.00 95.69 168 LEU A C 1
ATOM 1210 O O . LEU A 1 168 ? 12.295 11.785 -34.714 1.00 95.69 168 LEU A O 1
ATOM 1214 N N . ALA A 1 169 ? 10.556 11.109 -35.974 1.00 95.50 169 ALA A N 1
ATOM 1215 C CA . ALA A 1 169 ? 9.554 11.948 -35.321 1.00 95.50 169 ALA A CA 1
ATOM 1216 C C . ALA A 1 169 ? 9.359 11.565 -33.846 1.00 95.50 169 ALA A C 1
ATOM 1218 O O . ALA A 1 169 ? 9.239 12.444 -32.986 1.00 95.50 169 ALA A O 1
ATOM 1219 N N . TRP A 1 170 ? 9.403 10.269 -33.538 1.00 97.62 170 TRP A N 1
ATOM 1220 C CA . TRP A 1 170 ? 9.358 9.773 -32.169 1.00 97.62 170 TRP A CA 1
ATOM 1221 C C . TRP A 1 170 ? 10.646 10.092 -31.393 1.00 97.62 170 TRP A C 1
ATOM 1223 O O . TRP A 1 170 ? 10.580 10.712 -30.330 1.00 97.62 170 TRP A O 1
ATOM 1233 N N . VAL A 1 171 ? 11.832 9.803 -31.950 1.00 96.62 171 VAL A N 1
ATOM 1234 C CA . VAL A 1 171 ? 13.140 10.105 -31.323 1.00 96.62 171 VAL A CA 1
ATOM 1235 C C . VAL A 1 171 ? 13.288 11.593 -30.998 1.00 96.62 171 VAL A C 1
ATOM 1237 O O . VAL A 1 171 ? 13.902 11.968 -29.993 1.00 96.62 171 VAL A O 1
ATOM 1240 N N . ARG A 1 172 ? 12.706 12.474 -31.819 1.00 94.31 172 ARG A N 1
ATOM 1241 C CA . ARG A 1 172 ? 12.665 13.912 -31.541 1.00 94.31 172 ARG A CA 1
ATOM 1242 C C . ARG A 1 172 ? 12.054 14.200 -30.170 1.00 94.31 172 ARG A C 1
ATOM 1244 O O . ARG A 1 172 ? 12.613 15.023 -29.451 1.00 94.31 172 ARG A O 1
ATOM 1251 N N . ASN A 1 173 ? 10.990 13.505 -29.782 1.00 94.69 173 ASN A N 1
ATOM 1252 C CA . ASN A 1 173 ? 10.263 13.755 -28.537 1.00 94.69 173 ASN A CA 1
ATOM 1253 C C . ASN A 1 173 ? 10.595 12.774 -27.399 1.00 94.69 173 ASN A C 1
ATOM 1255 O O . ASN A 1 173 ? 10.140 12.983 -26.279 1.00 94.69 173 ASN A O 1
ATOM 1259 N N . ALA A 1 174 ? 11.409 11.748 -27.654 1.00 94.19 174 ALA A N 1
ATOM 1260 C CA . ALA A 1 174 ? 11.741 10.733 -26.662 1.00 94.19 174 ALA A CA 1
ATOM 1261 C C . ALA A 1 174 ? 12.527 11.295 -25.462 1.00 94.19 174 ALA A C 1
ATOM 1263 O O . ALA A 1 174 ? 13.534 12.008 -25.602 1.00 94.19 174 ALA A O 1
ATOM 1264 N N . LEU A 1 175 ? 12.078 10.928 -24.266 1.00 92.31 175 LEU A N 1
ATOM 1265 C CA . LEU A 1 175 ? 12.792 11.169 -23.017 1.00 92.31 175 LEU A CA 1
ATOM 1266 C C . LEU A 1 175 ? 13.967 10.176 -22.881 1.00 92.31 175 LEU A C 1
ATOM 1268 O O . LEU A 1 175 ? 14.059 9.212 -23.649 1.00 92.31 175 LEU A O 1
ATOM 1272 N N . PRO A 1 176 ? 14.911 10.385 -21.949 1.00 91.12 176 PRO A N 1
ATOM 1273 C CA . PRO A 1 176 ? 15.926 9.377 -21.648 1.00 91.12 176 PRO A CA 1
ATOM 1274 C C . PRO A 1 176 ? 15.287 8.042 -21.222 1.00 91.12 176 PRO A C 1
ATOM 1276 O O . PRO A 1 176 ? 14.121 8.007 -20.855 1.00 91.12 176 PRO A O 1
ATOM 1279 N N . GLY A 1 177 ? 16.028 6.942 -21.247 1.00 92.50 177 GLY A N 1
ATOM 1280 C CA . GLY A 1 177 ? 15.537 5.648 -20.758 1.00 92.50 177 GLY A CA 1
ATOM 1281 C C . GLY A 1 177 ? 15.719 4.518 -21.757 1.00 92.50 177 GLY A C 1
ATOM 1282 O O . GLY A 1 177 ? 16.381 4.682 -22.785 1.00 92.50 177 GLY A O 1
ATOM 1283 N N . GLU A 1 178 ? 15.160 3.364 -21.419 1.00 94.44 178 GLU A N 1
ATOM 1284 C CA . GLU A 1 178 ? 15.161 2.170 -22.259 1.00 94.44 178 GLU A CA 1
ATOM 1285 C C . GLU A 1 178 ? 13.761 1.930 -22.811 1.00 94.44 178 GLU A C 1
ATOM 1287 O O . GLU A 1 178 ? 12.772 2.092 -22.100 1.00 94.44 178 GLU A O 1
ATOM 1292 N N . TYR A 1 179 ? 13.689 1.543 -24.081 1.00 94.88 179 TYR A N 1
ATOM 1293 C CA . TYR A 1 179 ? 12.435 1.335 -24.792 1.00 94.88 179 TYR A CA 1
ATOM 1294 C C . TYR A 1 179 ? 12.490 0.024 -25.561 1.00 94.88 179 TYR A C 1
ATOM 1296 O O . TYR A 1 179 ? 13.458 -0.218 -26.285 1.00 94.88 179 TYR A O 1
ATOM 1304 N N . SER A 1 180 ? 11.443 -0.788 -25.464 1.00 95.81 180 SER A N 1
ATOM 1305 C CA . SER A 1 180 ? 11.244 -1.898 -26.390 1.00 95.81 180 SER A CA 1
ATOM 1306 C C . SER A 1 180 ? 10.761 -1.352 -27.729 1.00 95.81 180 SER A C 1
ATOM 1308 O O . SER A 1 180 ? 9.772 -0.620 -27.790 1.00 95.81 180 SER A O 1
ATOM 1310 N N . VAL A 1 181 ? 11.479 -1.659 -28.806 1.00 97.56 181 VAL A N 1
ATOM 1311 C CA . VAL A 1 181 ? 11.186 -1.138 -30.144 1.00 97.56 181 VAL A CA 1
ATOM 1312 C C . VAL A 1 181 ? 11.122 -2.259 -31.166 1.00 97.56 181 VAL A C 1
ATOM 1314 O O . VAL A 1 181 ? 11.876 -3.232 -31.094 1.00 97.56 181 VAL A O 1
ATOM 1317 N N . ALA A 1 182 ? 10.242 -2.097 -32.150 1.00 97.25 182 ALA A N 1
ATOM 1318 C CA . ALA A 1 182 ? 10.127 -2.998 -33.284 1.00 97.25 182 ALA A CA 1
ATOM 1319 C C . ALA A 1 182 ? 9.861 -2.232 -34.589 1.00 97.25 182 ALA A C 1
ATOM 1321 O O . ALA A 1 182 ? 9.257 -1.161 -34.597 1.00 97.25 182 ALA A O 1
ATOM 1322 N N . GLY A 1 183 ? 10.285 -2.791 -35.715 1.00 95.06 183 GLY A N 1
ATOM 1323 C CA . GLY A 1 183 ? 10.035 -2.244 -37.042 1.00 95.06 183 GLY A CA 1
ATOM 1324 C C . GLY A 1 183 ? 10.347 -3.259 -38.142 1.00 95.06 183 GLY A C 1
ATOM 1325 O O . GLY A 1 183 ? 10.963 -4.297 -37.868 1.00 95.06 183 GLY A O 1
ATOM 1326 N N . PRO A 1 184 ? 9.922 -2.989 -39.387 1.00 92.44 184 PRO A N 1
ATOM 1327 C CA . PRO A 1 184 ? 10.182 -3.887 -40.498 1.00 92.44 184 PRO A CA 1
ATOM 1328 C C . PRO A 1 184 ? 11.685 -4.043 -40.767 1.00 92.44 184 PRO A C 1
ATOM 1330 O O . PRO A 1 184 ? 12.493 -3.144 -40.507 1.00 92.44 184 PRO A O 1
ATOM 1333 N N . TYR A 1 185 ? 12.054 -5.206 -41.304 1.00 91.88 185 TYR A N 1
ATOM 1334 C CA . TYR A 1 185 ? 13.426 -5.514 -41.702 1.00 91.88 185 TYR A CA 1
ATOM 1335 C C . TYR A 1 185 ? 13.947 -4.492 -42.724 1.00 91.88 185 TYR A C 1
ATOM 1337 O O . TYR A 1 185 ? 13.197 -4.075 -43.602 1.00 91.88 185 TYR A O 1
ATOM 1345 N N . ASP A 1 186 ? 15.219 -4.098 -42.601 1.00 89.56 186 ASP A N 1
ATOM 1346 C CA . ASP A 1 186 ? 15.926 -3.184 -43.523 1.00 89.56 186 ASP A CA 1
ATOM 1347 C C . ASP A 1 186 ? 15.394 -1.730 -43.563 1.00 89.56 186 ASP A C 1
ATOM 1349 O O . ASP A 1 186 ? 15.976 -0.848 -44.197 1.00 89.56 186 ASP A O 1
ATOM 1353 N N . ILE A 1 187 ? 14.324 -1.421 -42.819 1.00 92.25 187 ILE A N 1
ATOM 1354 C CA . ILE A 1 187 ? 13.730 -0.080 -42.824 1.00 92.25 187 ILE A CA 1
ATOM 1355 C C . ILE A 1 187 ? 14.481 0.884 -41.910 1.00 92.25 187 ILE A C 1
ATOM 1357 O O . ILE A 1 187 ? 14.886 1.942 -42.370 1.00 92.25 187 ILE A O 1
ATOM 1361 N N . ILE A 1 188 ? 14.686 0.587 -40.625 1.00 94.88 188 ILE A N 1
ATOM 1362 C CA . ILE A 1 188 ? 15.308 1.561 -39.699 1.00 94.88 188 ILE A CA 1
ATOM 1363 C C . ILE A 1 188 ? 16.836 1.483 -39.727 1.00 94.88 188 ILE A C 1
ATOM 1365 O O . ILE A 1 188 ? 17.519 2.511 -39.806 1.00 94.88 188 ILE A O 1
ATOM 1369 N N . ILE A 1 189 ? 17.363 0.261 -39.681 1.00 93.31 189 ILE A N 1
ATOM 1370 C CA . ILE A 1 189 ? 18.786 -0.057 -39.786 1.00 93.31 189 ILE A CA 1
ATOM 1371 C C . ILE A 1 189 ? 18.937 -1.012 -40.974 1.00 93.31 189 ILE A C 1
ATOM 1373 O O . ILE A 1 189 ? 18.271 -2.051 -40.969 1.00 93.31 189 ILE A O 1
ATOM 1377 N N . PRO A 1 190 ? 19.786 -0.691 -41.967 1.00 89.31 190 PRO A N 1
ATOM 1378 C CA . PRO A 1 190 ? 19.979 -1.563 -43.117 1.00 89.31 190 PRO A CA 1
ATOM 1379 C C . PRO A 1 190 ? 20.433 -2.974 -42.729 1.00 89.31 190 PRO A C 1
ATOM 1381 O O . PRO A 1 190 ? 21.181 -3.141 -41.757 1.00 89.31 190 PRO A O 1
ATOM 1384 N N . ASP A 1 191 ? 19.971 -3.974 -43.477 1.00 87.12 191 ASP A N 1
ATOM 1385 C CA . ASP A 1 191 ? 20.284 -5.403 -43.316 1.00 87.12 191 ASP A CA 1
ATOM 1386 C C . ASP A 1 191 ? 20.013 -5.964 -41.902 1.00 87.12 191 ASP A C 1
ATOM 1388 O O . ASP A 1 191 ? 20.578 -6.979 -41.488 1.00 87.12 191 ASP A O 1
ATOM 1392 N N . THR A 1 192 ? 19.157 -5.302 -41.118 1.00 89.75 192 THR A N 1
ATOM 1393 C CA . THR A 1 192 ? 18.950 -5.610 -39.697 1.00 89.75 192 THR A CA 1
ATOM 1394 C C . THR A 1 192 ? 17.464 -5.752 -39.382 1.00 89.75 192 THR A C 1
ATOM 1396 O O . THR A 1 192 ? 16.648 -4.907 -39.754 1.00 89.75 192 THR A O 1
ATOM 1399 N N . ARG A 1 193 ? 17.097 -6.798 -38.628 1.00 91.81 193 ARG A N 1
ATOM 1400 C CA . ARG A 1 193 ? 15.782 -6.873 -37.974 1.00 91.81 193 ARG A CA 1
ATOM 1401 C C . ARG A 1 193 ? 15.760 -5.850 -36.841 1.00 91.81 193 ARG A C 1
ATOM 1403 O O . ARG A 1 193 ? 16.453 -6.031 -35.840 1.00 91.81 193 ARG A O 1
ATOM 1410 N N . PHE A 1 194 ? 14.990 -4.779 -37.009 1.00 95.94 194 PHE A N 1
ATOM 1411 C CA . PHE A 1 194 ? 14.859 -3.732 -36.001 1.00 95.94 194 PHE A CA 1
ATOM 1412 C C . PHE A 1 194 ? 13.889 -4.178 -34.909 1.00 95.94 194 PHE A C 1
ATOM 1414 O O . PHE A 1 194 ? 12.743 -3.762 -34.883 1.00 95.94 194 PHE A O 1
ATOM 1421 N N . GLU A 1 195 ? 14.333 -5.080 -34.042 1.00 96.75 195 GLU A N 1
ATOM 1422 C CA . GLU A 1 195 ? 13.583 -5.537 -32.875 1.00 96.75 195 GLU A CA 1
ATOM 1423 C C . GLU A 1 195 ? 14.538 -5.713 -31.699 1.00 96.75 195 GLU A C 1
ATOM 1425 O O . GLU A 1 195 ? 15.597 -6.330 -31.853 1.00 96.75 195 GLU A O 1
ATOM 1430 N N . GLY A 1 196 ? 14.200 -5.139 -30.547 1.00 95.75 196 GLY A N 1
ATOM 1431 C CA . GLY A 1 196 ? 15.045 -5.178 -29.357 1.00 95.75 196 GLY A CA 1
ATOM 1432 C C . GLY A 1 196 ? 14.885 -3.947 -28.477 1.00 95.75 196 GLY A C 1
ATOM 1433 O O . GLY A 1 196 ? 13.841 -3.299 -28.484 1.00 95.75 196 GLY A O 1
ATOM 1434 N N . VAL A 1 197 ? 15.930 -3.618 -27.718 1.00 96.31 197 VAL A N 1
ATOM 1435 C CA . VAL A 1 197 ? 15.909 -2.511 -26.753 1.00 96.31 197 VAL A CA 1
ATOM 1436 C C . VAL A 1 197 ? 16.678 -1.315 -27.297 1.00 96.31 197 VAL A C 1
ATOM 1438 O O . VAL A 1 197 ? 17.818 -1.433 -27.741 1.00 96.31 197 VAL A O 1
ATOM 1441 N N . LEU A 1 198 ? 16.075 -0.134 -27.229 1.00 96.50 198 LEU A N 1
ATOM 1442 C CA . LEU A 1 198 ? 16.698 1.138 -27.555 1.00 96.50 198 LEU A CA 1
ATOM 1443 C C . LEU A 1 198 ? 16.963 1.930 -26.274 1.00 96.50 198 LEU A C 1
ATOM 1445 O O . LEU A 1 198 ? 16.037 2.376 -25.605 1.00 96.50 198 LEU A O 1
ATOM 1449 N N . SER A 1 199 ? 18.235 2.148 -25.957 1.00 95.75 199 SER A N 1
ATOM 1450 C CA . SER A 1 199 ? 18.665 3.017 -24.863 1.00 95.75 199 SER A CA 1
ATOM 1451 C C . SER A 1 199 ? 18.900 4.434 -25.383 1.00 95.75 199 SER A C 1
ATOM 1453 O O . SER A 1 199 ? 19.718 4.648 -26.284 1.00 95.75 199 SER A O 1
ATOM 1455 N N . ILE A 1 200 ? 18.196 5.408 -24.809 1.00 94.81 200 ILE A N 1
ATOM 1456 C CA . ILE A 1 200 ? 18.287 6.828 -25.148 1.00 94.81 200 ILE A CA 1
ATOM 1457 C C . ILE A 1 200 ? 18.876 7.594 -23.969 1.00 94.81 200 ILE A C 1
ATOM 1459 O O . ILE A 1 200 ? 18.373 7.553 -22.847 1.00 94.81 200 ILE A O 1
ATOM 1463 N N . ARG A 1 201 ? 19.930 8.362 -24.239 1.00 92.38 201 ARG A N 1
ATOM 1464 C CA . ARG A 1 201 ? 20.530 9.294 -23.280 1.00 92.38 201 ARG A CA 1
ATOM 1465 C C . ARG A 1 201 ? 20.555 10.690 -23.870 1.00 92.38 201 ARG A C 1
ATOM 1467 O O . ARG A 1 201 ? 20.951 10.863 -25.021 1.00 92.38 201 ARG A O 1
ATOM 1474 N N . TRP A 1 202 ? 20.179 11.690 -23.084 1.00 91.62 202 TRP A N 1
ATOM 1475 C CA . TRP A 1 202 ? 20.447 13.081 -23.442 1.00 91.62 202 TRP A CA 1
ATOM 1476 C C . TRP A 1 202 ? 21.914 13.384 -23.158 1.00 91.62 202 TRP A C 1
ATOM 1478 O O . TRP A 1 202 ? 22.425 13.033 -22.096 1.00 91.62 202 TRP A O 1
ATOM 1488 N N . THR A 1 203 ? 22.611 13.958 -24.135 1.00 88.19 203 THR A N 1
ATOM 1489 C CA . THR A 1 203 ? 24.070 14.159 -24.061 1.00 88.19 203 THR A CA 1
ATOM 1490 C C . THR A 1 203 ? 24.464 15.555 -23.603 1.00 88.19 203 THR A C 1
ATOM 1492 O O . THR A 1 203 ? 25.638 15.801 -23.347 1.00 88.19 203 THR A O 1
ATOM 1495 N N . ASP A 1 204 ? 23.509 16.479 -23.533 1.00 79.25 204 ASP A N 1
ATOM 1496 C CA . ASP A 1 204 ? 23.725 17.855 -23.113 1.00 79.25 204 ASP A CA 1
ATOM 1497 C C . ASP A 1 204 ? 23.199 18.101 -21.692 1.00 79.25 204 ASP A C 1
ATOM 1499 O O . ASP A 1 204 ? 22.068 17.759 -21.350 1.00 79.25 204 ASP A O 1
ATOM 1503 N N . ALA A 1 205 ? 24.022 18.739 -20.861 1.00 68.38 205 ALA A N 1
ATOM 1504 C CA . ALA A 1 205 ? 23.648 19.173 -19.521 1.00 68.38 205 ALA A CA 1
ATOM 1505 C C . ALA A 1 205 ? 23.054 20.589 -19.572 1.00 68.38 205 ALA A C 1
ATOM 1507 O O . ALA A 1 205 ? 23.672 21.536 -19.098 1.00 68.38 205 ALA A O 1
ATOM 1508 N N . ARG A 1 206 ? 21.876 20.747 -20.192 1.00 69.56 206 ARG A N 1
ATOM 1509 C CA . ARG A 1 206 ? 21.136 22.029 -20.153 1.00 69.56 206 ARG A CA 1
ATOM 1510 C C . ARG A 1 206 ? 19.974 21.947 -19.169 1.00 69.56 206 ARG A C 1
ATOM 1512 O O . ARG A 1 206 ? 18.971 21.322 -19.526 1.00 69.56 206 ARG A O 1
ATOM 1519 N N . PRO A 1 207 ? 20.097 22.460 -17.938 1.00 60.81 207 PRO A N 1
ATOM 1520 C CA . PRO A 1 207 ? 18.993 22.459 -16.981 1.00 60.81 207 PRO A CA 1
ATOM 1521 C C . PRO A 1 207 ? 17.815 23.345 -17.427 1.00 60.81 207 PRO A C 1
ATOM 1523 O O . PRO A 1 207 ? 16.682 23.069 -17.053 1.00 60.81 207 PRO A O 1
ATOM 1526 N N . GLU A 1 208 ? 18.061 24.361 -18.258 1.00 58.41 208 GLU A N 1
ATOM 1527 C CA . GLU A 1 208 ? 17.073 25.357 -18.691 1.00 58.41 208 GLU A CA 1
ATOM 1528 C C . GLU A 1 208 ? 16.098 24.878 -19.780 1.00 58.41 208 GLU A C 1
ATOM 1530 O O . GLU A 1 208 ? 15.022 25.451 -19.933 1.00 58.41 208 GLU A O 1
ATOM 1535 N N . THR A 1 209 ? 16.434 23.819 -20.527 1.00 62.16 209 THR A N 1
ATOM 1536 C CA . THR A 1 209 ? 15.547 23.244 -21.553 1.00 62.16 209 THR A CA 1
ATOM 1537 C C . THR A 1 209 ? 15.133 21.827 -21.173 1.00 62.16 209 THR A C 1
ATOM 1539 O O . THR A 1 209 ? 15.904 20.876 -21.336 1.00 62.16 209 THR A O 1
ATOM 1542 N N . THR A 1 210 ? 13.899 21.669 -20.700 1.00 70.06 210 THR A N 1
ATOM 1543 C CA . THR A 1 210 ? 13.295 20.358 -20.408 1.00 70.06 210 THR A CA 1
ATOM 1544 C C . THR A 1 210 ? 12.575 19.756 -21.616 1.00 70.06 210 THR A C 1
ATOM 1546 O O . THR A 1 210 ? 12.250 18.572 -21.606 1.00 70.06 210 THR A O 1
ATOM 1549 N N . GLU A 1 211 ? 12.370 20.531 -22.686 1.00 87.50 211 GLU A N 1
ATOM 1550 C CA . GLU A 1 211 ? 11.701 20.070 -23.902 1.00 87.50 211 GLU A CA 1
ATOM 1551 C C . GLU A 1 211 ? 12.543 19.044 -24.688 1.00 87.50 211 GLU A C 1
ATOM 1553 O O . GLU A 1 211 ? 13.597 19.396 -25.231 1.00 87.50 211 GLU A O 1
ATOM 1558 N N . PRO A 1 212 ? 12.063 17.798 -24.874 1.00 90.19 212 PRO A N 1
ATOM 1559 C CA . PRO A 1 212 ? 12.839 16.736 -25.522 1.00 90.19 212 PRO A CA 1
ATOM 1560 C C . PRO A 1 212 ? 13.289 17.052 -26.954 1.00 90.19 212 PRO A C 1
ATOM 1562 O O . PRO A 1 212 ? 14.346 16.598 -27.402 1.00 90.19 212 PRO A O 1
ATOM 1565 N N . ARG A 1 213 ? 12.506 17.855 -27.686 1.00 90.31 213 ARG A N 1
ATOM 1566 C CA . ARG A 1 213 ? 12.747 18.202 -29.098 1.00 90.31 213 ARG A CA 1
ATOM 1567 C C . ARG A 1 213 ? 14.034 18.990 -29.337 1.00 90.31 213 ARG A C 1
ATOM 1569 O O . ARG A 1 213 ? 14.576 18.904 -30.439 1.00 90.31 213 ARG A O 1
ATOM 1576 N N . TYR A 1 214 ? 14.526 19.702 -28.323 1.00 89.06 214 TYR A N 1
ATOM 1577 C CA . TYR A 1 214 ? 15.726 20.544 -28.397 1.00 89.06 214 TYR A CA 1
ATOM 1578 C C . TYR A 1 214 ? 16.944 19.914 -27.711 1.00 89.06 214 TYR A C 1
ATOM 1580 O O . TYR A 1 214 ? 17.905 20.606 -27.390 1.00 89.06 214 TYR A O 1
ATOM 1588 N N . ARG A 1 215 ? 16.906 18.595 -27.489 1.00 89.50 215 ARG A N 1
ATOM 1589 C CA . ARG A 1 215 ? 17.965 17.838 -26.816 1.00 89.50 215 ARG A CA 1
ATOM 1590 C C . ARG A 1 215 ? 18.720 16.967 -27.796 1.00 89.50 215 ARG A C 1
ATOM 1592 O O . ARG A 1 215 ? 18.107 16.259 -28.605 1.00 89.50 215 ARG A O 1
ATOM 1599 N N . ALA A 1 216 ? 20.045 16.997 -27.702 1.00 90.75 216 ALA A N 1
ATOM 1600 C CA . ALA A 1 216 ? 20.889 16.055 -28.420 1.00 90.75 216 ALA A CA 1
ATOM 1601 C C . ALA A 1 216 ? 20.794 14.693 -27.728 1.00 90.75 216 ALA A C 1
ATOM 1603 O O . ALA A 1 216 ? 20.838 14.609 -26.498 1.00 90.75 216 ALA A O 1
ATOM 1604 N N . LYS A 1 217 ? 20.633 13.623 -28.511 1.00 94.00 217 LYS A N 1
ATOM 1605 C CA . LYS A 1 217 ? 20.437 12.281 -27.953 1.00 94.00 217 LYS A CA 1
ATOM 1606 C C . LYS A 1 217 ? 21.467 11.309 -28.498 1.00 94.00 217 LYS A C 1
ATOM 1608 O O . LYS A 1 217 ? 21.734 11.273 -29.697 1.00 94.00 217 LYS A O 1
ATOM 1613 N N . SER A 1 218 ? 22.011 10.503 -27.603 1.00 95.31 218 SER A N 1
ATOM 1614 C CA . SER A 1 218 ? 22.773 9.299 -27.900 1.00 95.31 218 SER A CA 1
ATOM 1615 C C . SER A 1 218 ? 21.809 8.121 -27.862 1.00 95.31 218 SER A C 1
ATOM 1617 O O . SER A 1 218 ? 21.115 7.935 -26.862 1.00 95.31 218 SER A O 1
ATOM 1619 N N . LEU A 1 219 ? 21.740 7.362 -28.954 1.00 97.38 219 LEU A N 1
ATOM 1620 C CA . LEU A 1 219 ? 20.876 6.197 -29.082 1.00 97.38 219 LEU A CA 1
ATOM 1621 C C . LEU A 1 219 ? 21.748 4.956 -29.241 1.00 97.38 219 LEU A C 1
ATOM 1623 O O . LEU A 1 219 ? 22.649 4.931 -30.082 1.00 97.38 219 LEU A O 1
ATOM 1627 N N . THR A 1 220 ? 21.484 3.931 -28.439 1.00 97.12 220 THR A N 1
ATOM 1628 C CA . THR A 1 220 ? 22.121 2.614 -28.562 1.00 97.12 220 THR A CA 1
ATOM 1629 C C . THR A 1 220 ? 21.036 1.563 -28.695 1.00 97.12 220 THR A C 1
ATOM 1631 O O . THR A 1 220 ? 20.208 1.423 -27.802 1.00 97.12 220 THR A O 1
ATOM 1634 N N . PHE A 1 221 ? 21.015 0.863 -29.820 1.00 97.50 221 PHE A N 1
ATOM 1635 C CA . PHE A 1 221 ? 20.078 -0.214 -30.096 1.00 97.50 221 PHE A CA 1
ATOM 1636 C C . PHE A 1 221 ? 20.749 -1.557 -29.817 1.00 97.50 221 PHE A C 1
ATOM 1638 O O . PHE A 1 221 ? 21.832 -1.815 -30.339 1.00 97.50 221 PHE A O 1
ATOM 1645 N N . TYR A 1 222 ? 20.090 -2.391 -29.022 1.00 95.75 222 TYR A N 1
ATOM 1646 C CA . TYR A 1 222 ? 20.463 -3.758 -28.686 1.00 95.75 222 TYR A CA 1
ATOM 1647 C C . TYR A 1 222 ? 19.450 -4.693 -29.346 1.00 95.75 222 TYR A C 1
ATOM 1649 O O . TYR A 1 222 ? 18.338 -4.866 -28.846 1.00 95.75 222 TYR A O 1
ATOM 1657 N N . GLY A 1 223 ? 19.812 -5.252 -30.499 1.00 95.19 223 GLY A N 1
ATOM 1658 C CA . GLY A 1 223 ? 18.928 -6.129 -31.256 1.00 95.19 223 GLY A CA 1
ATOM 1659 C C . GLY A 1 223 ? 18.793 -7.506 -30.614 1.00 95.19 223 GLY A C 1
ATOM 1660 O O . GLY A 1 223 ? 19.771 -8.059 -30.111 1.00 95.19 223 GLY A O 1
ATOM 1661 N N . ILE A 1 224 ? 17.605 -8.104 -30.708 1.00 94.19 224 ILE A N 1
ATOM 1662 C CA . ILE A 1 224 ? 17.316 -9.446 -30.166 1.00 94.19 224 ILE A CA 1
ATOM 1663 C C . ILE A 1 224 ? 18.231 -10.547 -30.721 1.00 94.19 224 ILE A C 1
ATOM 1665 O O . ILE A 1 224 ? 18.457 -11.554 -30.062 1.00 94.19 224 ILE A O 1
ATOM 1669 N N . ASN A 1 225 ? 18.786 -10.346 -31.920 1.00 90.50 225 ASN A N 1
ATOM 1670 C CA . ASN A 1 225 ? 19.691 -11.296 -32.567 1.00 90.50 225 ASN A CA 1
ATOM 1671 C C . ASN A 1 225 ? 21.170 -11.053 -32.210 1.00 90.50 225 ASN A C 1
ATOM 1673 O O . ASN A 1 225 ? 22.045 -11.697 -32.783 1.00 90.50 225 ASN A O 1
ATOM 1677 N N . GLY A 1 226 ? 21.472 -10.092 -31.327 1.00 88.81 226 GLY A N 1
ATOM 1678 C CA . GLY A 1 226 ? 22.828 -9.782 -30.870 1.00 88.81 226 GLY A CA 1
ATOM 1679 C C . GLY A 1 226 ? 23.484 -8.503 -31.416 1.00 88.81 226 GLY A C 1
ATOM 1680 O O . GLY A 1 226 ? 24.318 -7.951 -30.699 1.00 88.81 226 GLY A O 1
ATOM 1681 N N . PRO A 1 227 ? 23.180 -7.970 -32.621 1.00 91.75 227 PRO A N 1
ATOM 1682 C CA . PRO A 1 227 ? 23.797 -6.731 -33.089 1.00 91.75 227 PRO A CA 1
ATOM 1683 C C . PRO A 1 227 ? 23.522 -5.524 -32.186 1.00 91.75 227 PRO A C 1
ATOM 1685 O O . PRO A 1 227 ? 22.393 -5.294 -31.757 1.00 91.75 227 PRO A O 1
ATOM 1688 N N . ILE A 1 228 ? 24.553 -4.711 -31.968 1.00 96.12 228 ILE A N 1
ATOM 1689 C CA . ILE A 1 228 ? 24.493 -3.460 -31.217 1.00 96.12 228 ILE A CA 1
ATOM 1690 C C . ILE A 1 228 ? 24.860 -2.320 -32.158 1.00 96.12 228 ILE A C 1
ATOM 1692 O O . ILE A 1 228 ? 25.941 -2.321 -32.752 1.00 96.12 228 ILE A O 1
ATOM 1696 N N . TYR A 1 229 ? 23.982 -1.328 -32.269 1.00 97.12 229 TYR A N 1
ATOM 1697 C CA . TYR A 1 229 ? 24.194 -0.158 -33.115 1.00 97.12 229 TYR A CA 1
ATOM 1698 C C . TYR A 1 229 ? 24.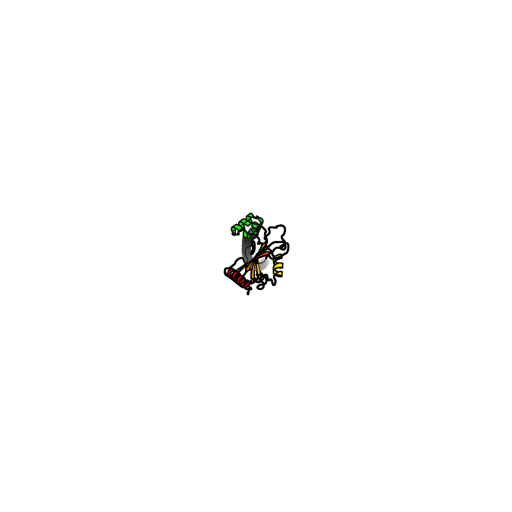116 1.135 -32.312 1.00 97.12 229 TYR A C 1
ATOM 1700 O O . TYR A 1 229 ? 23.317 1.267 -31.390 1.00 97.12 229 TYR A O 1
ATOM 1708 N N . HIS A 1 230 ? 24.915 2.120 -32.706 1.00 97.38 230 HIS A N 1
ATOM 1709 C CA . HIS A 1 230 ? 24.888 3.472 -32.170 1.00 97.38 230 HIS A CA 1
ATOM 1710 C C . HIS A 1 230 ? 24.479 4.478 -33.243 1.00 97.38 230 HIS A C 1
ATOM 1712 O O . HIS A 1 230 ? 24.913 4.382 -34.389 1.00 97.38 230 HIS A O 1
ATOM 1718 N N . THR A 1 231 ? 23.693 5.479 -32.862 1.00 96.75 231 THR A N 1
ATOM 1719 C CA . THR A 1 231 ? 23.432 6.673 -33.671 1.00 96.75 231 THR A CA 1
ATOM 1720 C C . THR A 1 231 ? 23.265 7.886 -32.760 1.00 96.75 231 THR A C 1
ATOM 1722 O O . THR A 1 231 ? 23.032 7.753 -31.554 1.00 96.75 231 THR A O 1
ATOM 1725 N N . ARG A 1 232 ? 23.379 9.091 -33.322 1.00 95.44 232 ARG A N 1
ATOM 1726 C CA . ARG A 1 232 ? 23.103 10.339 -32.609 1.00 95.44 232 ARG A CA 1
ATOM 1727 C C . ARG A 1 232 ? 21.958 11.080 -33.269 1.00 95.44 232 ARG A C 1
ATOM 1729 O O . ARG A 1 232 ? 21.929 11.228 -34.488 1.00 95.44 232 ARG A O 1
ATOM 1736 N N . TYR A 1 233 ? 21.045 11.583 -32.449 1.00 94.94 233 TYR A N 1
ATOM 1737 C CA . TYR A 1 233 ? 20.052 12.562 -32.862 1.00 94.94 233 TYR A CA 1
ATOM 1738 C C . TYR A 1 233 ? 20.607 13.969 -32.643 1.00 94.94 233 TYR A C 1
ATOM 1740 O O . TYR A 1 233 ? 20.916 14.366 -31.514 1.00 94.94 233 TYR A O 1
ATOM 1748 N N . CYS A 1 234 ? 20.704 14.723 -33.733 1.00 90.56 234 CYS A N 1
ATOM 1749 C CA . CYS A 1 234 ? 21.038 16.139 -33.727 1.00 90.56 234 CYS A CA 1
ATOM 1750 C C . CYS A 1 234 ? 19.752 16.935 -33.933 1.00 90.56 234 CYS A C 1
ATOM 1752 O O . CYS A 1 234 ? 19.066 16.722 -34.927 1.00 90.56 234 CYS A O 1
ATOM 1754 N N . TYR A 1 235 ? 19.434 17.856 -33.020 1.00 85.75 235 TYR A N 1
ATOM 1755 C CA . TYR A 1 235 ? 18.248 18.710 -33.145 1.00 85.75 235 TYR A CA 1
ATOM 1756 C C . TYR A 1 235 ? 18.507 19.973 -33.988 1.00 85.75 235 TYR A C 1
ATOM 1758 O O . TYR A 1 235 ? 17.575 20.489 -34.602 1.00 85.75 235 TYR A O 1
ATOM 1766 N N . TRP A 1 236 ? 19.761 20.441 -34.043 1.00 81.62 236 TRP A N 1
ATOM 1767 C CA . TRP A 1 236 ? 20.212 21.655 -34.736 1.00 81.62 236 TRP A CA 1
ATOM 1768 C C . TRP A 1 236 ? 21.412 21.351 -35.655 1.00 81.62 236 TRP A C 1
ATOM 1770 O O . TRP A 1 236 ? 22.227 20.493 -35.300 1.00 81.62 236 TRP A O 1
ATOM 1780 N N . PRO A 1 237 ? 21.565 22.026 -36.814 1.00 79.19 237 PRO A N 1
ATOM 1781 C CA . PRO A 1 237 ? 20.647 23.004 -37.421 1.00 79.19 237 PRO A CA 1
ATOM 1782 C C . PRO A 1 237 ? 19.427 22.365 -38.102 1.00 79.19 237 PRO A C 1
ATOM 1784 O O . PRO A 1 237 ? 18.434 23.039 -38.343 1.00 79.19 237 PRO A O 1
ATOM 1787 N N . ILE A 1 238 ? 19.483 21.061 -38.385 1.00 83.12 238 ILE A N 1
ATOM 1788 C CA . ILE A 1 238 ? 18.390 20.284 -38.979 1.00 83.12 238 ILE A CA 1
ATOM 1789 C C . ILE A 1 238 ? 18.217 19.025 -38.137 1.00 83.12 238 ILE A C 1
ATOM 1791 O O . ILE A 1 238 ? 19.196 18.318 -37.895 1.00 83.12 238 ILE A O 1
ATOM 1795 N N . SER A 1 239 ? 16.982 18.742 -37.718 1.00 86.62 239 SER A N 1
ATOM 1796 C CA . SER A 1 239 ? 16.652 17.536 -36.956 1.00 86.62 239 SER A CA 1
ATOM 1797 C C . SER A 1 239 ? 16.908 16.278 -37.790 1.00 86.62 239 SER A C 1
ATOM 1799 O O . SER A 1 239 ? 16.231 16.058 -38.792 1.00 86.62 239 SER A O 1
ATOM 1801 N N . ARG A 1 240 ? 17.895 15.463 -37.399 1.00 92.50 240 ARG A N 1
ATOM 1802 C CA . ARG A 1 240 ? 18.280 14.237 -38.124 1.00 92.50 240 ARG A CA 1
ATOM 1803 C C . ARG A 1 240 ? 19.050 13.248 -37.252 1.00 92.50 240 ARG A C 1
ATOM 1805 O O . ARG A 1 240 ? 19.599 13.616 -36.214 1.00 92.50 240 ARG A O 1
ATOM 1812 N N . LEU A 1 241 ? 19.153 12.010 -37.732 1.00 93.69 241 LEU A N 1
ATOM 1813 C CA . LEU A 1 241 ? 20.096 11.011 -37.225 1.00 93.69 241 LEU A CA 1
ATOM 1814 C C . LEU A 1 241 ? 21.421 11.087 -37.995 1.00 93.69 241 LEU A C 1
ATOM 1816 O O . LEU A 1 241 ? 21.423 11.323 -39.201 1.00 93.69 241 LEU A O 1
ATOM 1820 N N . THR A 1 242 ? 22.547 10.850 -37.322 1.00 92.31 242 THR A N 1
ATOM 1821 C CA . THR A 1 242 ? 23.892 10.858 -37.939 1.00 92.31 242 THR A CA 1
ATOM 1822 C C . THR A 1 242 ? 24.224 9.598 -38.743 1.00 92.31 242 THR A C 1
ATOM 1824 O O . THR A 1 242 ? 25.312 9.503 -39.302 1.00 92.31 242 THR A O 1
ATOM 1827 N N . GLY A 1 243 ? 23.306 8.632 -38.794 1.00 92.44 243 GLY A N 1
ATOM 1828 C CA . GLY A 1 243 ? 23.538 7.301 -39.352 1.00 92.44 243 GLY A CA 1
ATOM 1829 C C . GLY A 1 243 ? 23.938 6.287 -38.280 1.00 92.44 243 GLY A C 1
ATOM 1830 O O . GLY A 1 243 ? 24.499 6.643 -37.242 1.00 92.44 243 GLY A O 1
ATOM 1831 N N . TRP A 1 244 ? 23.601 5.023 -38.528 1.00 95.12 244 TRP A N 1
ATOM 1832 C CA . TRP A 1 244 ? 23.852 3.919 -37.607 1.00 95.12 244 TRP A CA 1
ATOM 1833 C C . TRP A 1 244 ? 25.251 3.336 -37.796 1.00 95.12 244 TRP A C 1
ATOM 1835 O O . TRP A 1 244 ? 25.673 3.046 -38.915 1.00 95.12 244 TRP A O 1
ATOM 1845 N N . VAL A 1 245 ? 25.948 3.114 -36.686 1.00 94.06 245 VAL A N 1
ATOM 1846 C CA . VAL A 1 245 ? 27.270 2.485 -36.629 1.00 94.06 245 VAL A CA 1
ATOM 1847 C C . VAL A 1 245 ? 27.168 1.220 -35.786 1.00 94.06 245 VAL A C 1
ATOM 1849 O O . VAL A 1 245 ? 26.765 1.292 -34.628 1.00 94.06 245 VAL A O 1
ATOM 1852 N N . LYS A 1 246 ? 27.527 0.062 -36.351 1.00 93.38 246 LYS A N 1
ATOM 1853 C CA . LYS A 1 246 ? 27.584 -1.203 -35.601 1.00 93.38 246 LYS A CA 1
ATOM 1854 C C . LYS A 1 246 ? 28.768 -1.167 -34.632 1.00 93.38 246 LYS A C 1
ATOM 1856 O O . LYS A 1 246 ? 29.884 -0.876 -35.055 1.00 93.38 246 LYS A O 1
ATOM 1861 N N . ILE A 1 247 ? 28.522 -1.437 -33.352 1.00 93.50 247 ILE A N 1
ATOM 1862 C CA . ILE A 1 247 ? 29.520 -1.351 -32.275 1.00 93.50 247 ILE A CA 1
ATOM 1863 C C . ILE A 1 247 ? 30.196 -2.705 -32.048 1.00 93.50 247 ILE A C 1
ATOM 1865 O O . ILE A 1 247 ? 31.415 -2.776 -31.926 1.00 93.50 247 ILE A O 1
ATOM 1869 N N . ASN A 1 248 ? 29.423 -3.791 -32.007 1.00 90.81 248 ASN A N 1
ATOM 1870 C CA . ASN A 1 248 ? 29.939 -5.142 -31.789 1.00 90.81 248 ASN A CA 1
ATOM 1871 C C . ASN A 1 248 ? 30.279 -5.823 -33.121 1.00 90.81 248 ASN A C 1
ATOM 1873 O O . ASN A 1 248 ? 29.603 -6.741 -33.581 1.00 90.81 248 ASN A O 1
ATOM 1877 N N . ILE A 1 249 ? 31.323 -5.317 -33.770 1.00 84.88 249 ILE A N 1
ATOM 1878 C CA . ILE A 1 249 ? 31.815 -5.850 -35.041 1.00 84.88 249 ILE A CA 1
ATOM 1879 C C . ILE A 1 249 ? 32.354 -7.270 -34.823 1.00 84.88 249 ILE A C 1
ATOM 1881 O O . ILE A 1 249 ? 33.231 -7.483 -33.988 1.00 84.88 249 ILE A O 1
ATOM 1885 N N . THR A 1 250 ? 31.841 -8.229 -35.591 1.00 84.69 250 THR A N 1
ATOM 1886 C CA . THR A 1 250 ? 32.298 -9.626 -35.580 1.00 84.69 250 THR A CA 1
ATOM 1887 C C . THR A 1 250 ? 33.312 -9.897 -36.694 1.00 84.69 250 THR A C 1
ATOM 1889 O O . THR A 1 250 ? 33.433 -9.132 -37.653 1.00 84.69 250 THR A O 1
ATOM 1892 N N . THR A 1 251 ? 34.025 -11.022 -36.610 1.00 83.00 251 THR A N 1
ATOM 1893 C CA . THR A 1 251 ? 34.907 -11.481 -37.695 1.00 83.00 251 THR A CA 1
ATOM 1894 C C . THR A 1 251 ? 34.138 -11.690 -39.002 1.00 83.00 251 THR A C 1
ATOM 1896 O O . THR A 1 251 ? 34.641 -11.337 -40.066 1.00 83.00 251 THR A O 1
ATOM 1899 N N . GLU A 1 252 ? 32.900 -12.183 -38.935 1.00 82.56 252 GLU A N 1
ATOM 1900 C CA . GLU A 1 252 ? 32.025 -12.337 -40.103 1.00 82.56 252 GLU A CA 1
ATOM 1901 C C . GLU A 1 252 ? 31.685 -10.990 -40.745 1.00 82.56 252 GLU A C 1
ATOM 1903 O O . GLU A 1 252 ? 31.761 -10.862 -41.965 1.00 82.56 252 GLU A O 1
ATOM 1908 N N . ASP A 1 253 ? 31.401 -9.955 -39.946 1.00 80.94 253 ASP A N 1
ATOM 1909 C CA . ASP A 1 253 ? 31.157 -8.600 -40.459 1.00 80.94 253 ASP A CA 1
ATOM 1910 C C . ASP A 1 253 ? 32.378 -8.041 -41.203 1.00 80.94 253 ASP A C 1
ATOM 1912 O O . ASP A 1 253 ? 32.242 -7.361 -42.226 1.00 80.94 253 ASP A O 1
ATOM 1916 N N . ILE A 1 254 ? 33.581 -8.321 -40.691 1.00 81.50 254 ILE A N 1
ATOM 1917 C CA . ILE A 1 254 ? 34.843 -7.914 -41.319 1.00 81.50 254 ILE A CA 1
ATOM 1918 C C . ILE A 1 254 ? 35.023 -8.655 -42.646 1.00 81.50 254 ILE A C 1
ATOM 1920 O O . ILE A 1 254 ? 35.277 -8.016 -43.670 1.00 81.50 254 ILE A O 1
ATOM 1924 N N . ILE A 1 255 ? 34.838 -9.980 -42.655 1.00 83.25 255 ILE A N 1
ATOM 1925 C CA . ILE A 1 255 ? 34.934 -10.809 -43.864 1.00 83.25 255 ILE A CA 1
ATOM 1926 C C . ILE A 1 255 ? 33.917 -10.344 -44.908 1.00 83.25 255 ILE A C 1
ATOM 1928 O O . ILE A 1 255 ? 34.291 -10.104 -46.055 1.00 83.25 255 ILE A O 1
ATOM 1932 N N . TYR A 1 256 ? 32.658 -10.141 -44.518 1.00 80.06 256 TYR A N 1
ATOM 1933 C CA . TYR A 1 256 ? 31.604 -9.664 -45.408 1.00 80.06 256 TYR A CA 1
ATOM 1934 C C . TYR A 1 256 ? 31.968 -8.320 -46.045 1.00 80.06 256 TYR A C 1
ATOM 1936 O O . TYR A 1 256 ? 31.837 -8.157 -47.257 1.00 80.06 256 TYR A O 1
ATOM 1944 N N . ARG A 1 257 ? 32.499 -7.365 -45.269 1.00 76.12 257 ARG A N 1
ATOM 1945 C CA . ARG A 1 257 ? 32.940 -6.061 -45.797 1.00 76.12 257 ARG A CA 1
ATOM 1946 C C . ARG A 1 257 ? 34.116 -6.183 -46.765 1.00 76.12 257 ARG A C 1
ATOM 1948 O O . ARG A 1 257 ? 34.100 -5.526 -47.807 1.00 76.12 257 ARG A O 1
ATOM 1955 N N . ILE A 1 258 ? 35.101 -7.030 -46.464 1.00 80.31 258 ILE A N 1
ATOM 1956 C CA . ILE A 1 258 ? 36.238 -7.295 -47.359 1.00 80.31 258 ILE A CA 1
ATOM 1957 C C . ILE A 1 258 ? 35.736 -7.911 -48.670 1.00 80.31 258 ILE A C 1
ATOM 1959 O O . ILE A 1 258 ? 36.022 -7.384 -49.747 1.00 80.31 258 ILE A O 1
ATOM 1963 N N . VAL A 1 259 ? 34.915 -8.961 -48.597 1.00 77.19 259 VAL A N 1
ATOM 1964 C CA . VAL A 1 259 ? 34.364 -9.640 -49.776 1.00 77.19 259 VAL A CA 1
ATOM 1965 C C . VAL A 1 259 ? 33.485 -8.688 -50.593 1.00 77.19 259 VAL A C 1
ATOM 1967 O O . VAL A 1 259 ? 33.731 -8.520 -51.787 1.00 77.19 259 VAL A O 1
ATOM 1970 N N . ALA A 1 260 ? 32.544 -7.972 -49.976 1.00 70.94 260 ALA A N 1
ATOM 1971 C CA . ALA A 1 260 ? 31.684 -7.004 -50.661 1.00 70.94 260 ALA A CA 1
ATOM 1972 C C . ALA A 1 260 ? 32.479 -5.877 -51.355 1.00 70.94 260 ALA A C 1
ATOM 1974 O O . ALA A 1 260 ? 32.105 -5.442 -52.447 1.00 70.94 260 ALA A O 1
ATOM 1975 N N . SER A 1 261 ? 33.594 -5.427 -50.764 1.00 64.88 261 SER A N 1
ATOM 1976 C CA . SER A 1 261 ? 34.495 -4.443 -51.385 1.00 64.88 261 SER A CA 1
ATOM 1977 C C . SER A 1 261 ? 35.276 -5.023 -52.573 1.00 64.88 261 SER A C 1
ATOM 1979 O O . SER A 1 261 ? 35.403 -4.376 -53.611 1.00 64.88 261 SER A O 1
ATOM 1981 N N . SER A 1 262 ? 35.710 -6.284 -52.478 1.00 61.47 262 SER A N 1
ATOM 1982 C CA . SER A 1 262 ? 36.434 -6.979 -53.550 1.00 61.47 262 SER A CA 1
ATOM 1983 C C . SER A 1 262 ? 35.551 -7.318 -54.761 1.00 61.47 262 SER A C 1
ATOM 1985 O O . SER A 1 262 ? 36.040 -7.411 -55.887 1.00 61.47 262 SER A O 1
ATOM 1987 N N . VAL A 1 263 ? 34.236 -7.463 -54.560 1.00 58.75 263 VAL A N 1
ATOM 1988 C CA . VAL A 1 263 ? 33.263 -7.664 -55.646 1.00 58.75 263 VAL A CA 1
ATOM 1989 C C . VAL A 1 263 ? 32.933 -6.339 -56.345 1.00 58.75 263 VAL A C 1
ATOM 1991 O O . VAL A 1 263 ? 32.786 -6.319 -57.565 1.00 58.75 263 VAL A O 1
ATOM 1994 N N . ARG A 1 264 ? 32.904 -5.213 -55.617 1.00 52.19 264 ARG A N 1
ATOM 1995 C CA . ARG A 1 264 ? 32.667 -3.877 -56.197 1.00 52.19 264 ARG A CA 1
ATOM 1996 C C . ARG A 1 264 ? 33.820 -3.362 -57.073 1.00 52.19 264 ARG A C 1
ATOM 1998 O O . ARG A 1 264 ? 33.571 -2.574 -57.977 1.00 52.19 264 ARG A O 1
ATOM 2005 N N . ASN A 1 265 ? 35.041 -3.862 -56.871 1.00 52.97 265 ASN A N 1
ATOM 2006 C CA . ASN A 1 265 ? 36.226 -3.498 -57.661 1.00 52.97 265 ASN A CA 1
ATOM 2007 C C . ASN A 1 265 ? 36.413 -4.333 -58.948 1.00 52.97 265 ASN A C 1
ATOM 2009 O O . ASN A 1 265 ? 37.422 -4.179 -59.631 1.00 52.97 265 ASN A O 1
ATOM 2013 N N . ARG A 1 266 ? 35.467 -5.217 -59.308 1.00 49.50 266 ARG A N 1
ATOM 2014 C CA . ARG A 1 266 ? 35.554 -6.088 -60.500 1.00 49.50 266 ARG A CA 1
ATOM 2015 C C . ARG A 1 266 ? 34.702 -5.629 -61.693 1.00 49.50 266 ARG A C 1
ATOM 2017 O O . ARG A 1 266 ? 34.155 -6.456 -62.416 1.00 49.50 266 ARG A O 1
ATOM 2024 N N . TRP A 1 267 ? 34.672 -4.322 -61.954 1.00 49.47 267 TRP A N 1
ATOM 2025 C CA . TRP A 1 267 ? 34.226 -3.761 -63.241 1.00 49.47 267 TRP A CA 1
ATOM 2026 C C . TRP A 1 267 ? 35.312 -2.903 -63.894 1.00 49.47 267 TRP A C 1
ATOM 2028 O O . TRP A 1 267 ? 35.122 -1.729 -64.185 1.00 49.47 267 TRP A O 1
ATOM 2038 N N . GLY A 1 268 ? 36.461 -3.525 -64.140 1.00 50.34 268 GLY A N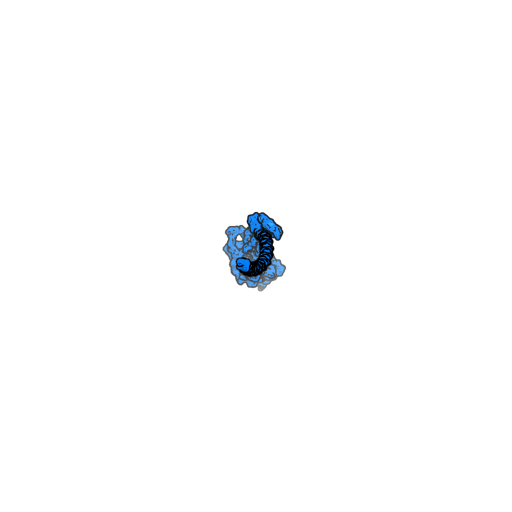 1
ATOM 2039 C CA . GLY A 1 268 ? 37.384 -3.125 -65.195 1.00 50.34 268 GLY A CA 1
ATOM 2040 C C . GLY A 1 268 ? 37.636 -4.353 -66.057 1.00 50.34 268 GLY A C 1
ATOM 2041 O O . GLY A 1 268 ? 38.482 -5.175 -65.714 1.00 50.34 268 GLY A O 1
ATOM 2042 N N . ARG A 1 269 ? 36.836 -4.537 -67.113 1.00 37.41 269 ARG A N 1
ATOM 2043 C CA . ARG A 1 269 ? 37.222 -5.422 -68.220 1.00 37.41 269 ARG A CA 1
ATOM 2044 C C . ARG A 1 269 ? 38.128 -4.615 -69.172 1.00 37.41 269 ARG A C 1
ATOM 2046 O O . ARG A 1 269 ? 37.866 -3.419 -69.303 1.00 37.41 269 ARG A O 1
ATOM 2053 N N . PRO A 1 270 ? 39.177 -5.235 -69.747 1.00 52.25 270 PRO A N 1
ATOM 2054 C CA . PRO A 1 270 ? 40.069 -4.608 -70.727 1.00 52.25 270 PRO A CA 1
ATOM 2055 C C . PRO A 1 270 ? 39.337 -4.168 -71.998 1.00 52.25 270 PRO A C 1
ATOM 2057 O O . PRO A 1 270 ? 38.273 -4.762 -72.300 1.00 52.25 270 PRO A O 1
#

Organism: NCBI:txid754091

Mean predicted aligned error: 14.9 Å

Nearest PDB structures (foldseek):
  1iub-assembly1_A  TM=5.055E-01  e=9.864E+00  Aleuria aurantia
  8fz6-assembly1_a  TM=3.639E-01  e=7.756E+00  Bos taurus
  7qya-assembly1_s  TM=3.514E-01  e=9.864E+00  Homo sapiens

Radius of gyration: 65.41 Å; Cα contacts (8 Å, |Δi|>4): 250; chains: 1; bounding box: 149×51×189 Å